Protein AF-A0A5N5HFD1-F1 (afdb_monomer_lite)

pLDDT: mean 85.22, std 12.48, range [25.91, 97.62]

InterPro domains:
  IPR002885 Pentatricopeptide repeat [PF01535] (169-185)
  IPR002885 Pentatricopeptide repeat [PF13041] (186-230)
  IPR002885 Pentatricopeptide repeat [PS51375] (184-218)
  IPR002885 Pentatricopeptide repeat [TIGR00756] (186-220)
  IPR002925 Dienelactone hydrolase [PF01738] (29-131)
  IPR011990 Tetratricopeptide-like helical domain superfamily [G3DSA:1.25.40.10] (144-244)
  IPR029058 Alpha/Beta hydrolase fold [G3DSA:3.40.50.1820] (26-143)
  IPR029058 Alpha/Beta hydrolase fold [SSF53474] (37-133)

Foldseek 3Di:
DPDQVLLVDDADFAQPAADFHWDQALNFTKTKDADLLQLEAEEEEEDLQADSRNVNRVVQNVVRVVRHTYIYTGLVRPPGDDCPPPVQHLLNSCVVSDLVSLLVSVVRNVVRSVVSNHNYYHYDYDQVSLSNVVSNCVVVVVLLDPVNLLSQLLNLLRHPSPPPDPVVSLVSSVVSLVPRPDDAQSSLLSNLQSCVVVVVLVVSVVSVVVCVVSVHQHDLSSLLSNLQSDLVVDDPVVLVVSVVSCVVSVNCPPPSNVVSSVVSVVSD

Organism: NCBI:txid2448454

Secondary structure (DSSP, 8-state):
----HHHHS-----TT-SSSEEEEETTEEEEEES-TT-SEEEEEEP-TT-TT-HHHHHHHHHHHHTT-EEEEE-TTTT----TT-TTS-HHHHHHHS-HHHHHHHHHHHHHHHHHTT-SEEEEEE-THHHHHHHHHHHHTT-TT-HHHHHHHHHHHHH---STT-HHHHHHHHHHHHHT-SS--HHHHHHHHHHHHHTT-HHHHHHHHHHHHHTTPPP-HHHHHHHHHHHHHH--HHHHHHHHHHHHHTT-TT-HHHHHHHHHHHHT-

Sequence (268 aa):
MASSECCSNPPTLNPSSGTGHVESLGGLDSYVTGSPDSNFAVLLISDVYGFEAPNLRKLADKVAAAGFFVVVPDFLNKDPYAPEDANRPVSVWIKDHGPDKGFEDAKPVLEALKSKGVSAIGAAGFCWGGQQIHCLVLKAGLDSNNFIRNSLINTHAKCGFIADAELLRLESARQVFEKMPKKGCVSYTTMIMGLAQDERWTEAVEVFRDMRSAGVIPNEVTMATVISTYSHLGGVWNCRMLHTLVIRLQLEGFVLVSTNLLHIYWGC

Radius of gyration: 21.07 Å; chains: 1; bounding box: 48×38×56 Å

Structure (mmCIF, N/CA/C/O backbone):
data_AF-A0A5N5HFD1-F1
#
_entry.id   AF-A0A5N5HFD1-F1
#
loop_
_atom_site.group_PDB
_atom_site.id
_atom_site.type_symbol
_atom_site.label_atom_id
_atom_site.label_alt_id
_atom_site.label_comp_id
_atom_site.label_asym_id
_atom_site.label_entity_id
_atom_site.label_seq_id
_atom_site.pdbx_PDB_ins_code
_atom_site.Cartn_x
_atom_site.Cartn_y
_atom_site.Cartn_z
_atom_site.occupancy
_atom_site.B_iso_or_equiv
_atom_site.auth_seq_id
_atom_site.auth_comp_id
_atom_site.auth_asym_id
_atom_site.auth_atom_id
_atom_site.pdbx_PDB_model_num
ATOM 1 N N . MET A 1 1 ? 22.122 6.766 -0.527 1.00 25.91 1 MET A N 1
ATOM 2 C CA . MET A 1 1 ? 21.568 7.157 0.785 1.00 25.91 1 MET A CA 1
ATOM 3 C C . MET A 1 1 ? 20.085 7.408 0.588 1.00 25.91 1 MET A C 1
ATOM 5 O O . MET A 1 1 ? 19.663 8.555 0.517 1.00 25.91 1 MET A O 1
ATOM 9 N N . ALA A 1 2 ? 19.307 6.343 0.416 1.00 28.61 2 ALA A N 1
ATOM 10 C CA . ALA A 1 2 ? 17.859 6.442 0.431 1.00 28.61 2 ALA A CA 1
ATOM 11 C C . ALA A 1 2 ? 17.443 6.309 1.899 1.00 28.61 2 ALA A C 1
ATOM 13 O O . ALA A 1 2 ? 17.016 5.254 2.364 1.00 28.61 2 ALA A O 1
ATOM 14 N N . SER A 1 3 ? 17.616 7.396 2.661 1.00 41.16 3 SER A N 1
ATOM 15 C CA . SER A 1 3 ? 16.940 7.536 3.952 1.00 41.16 3 SER A CA 1
ATOM 16 C C . SER A 1 3 ? 15.477 7.155 3.759 1.00 41.16 3 SER A C 1
ATOM 18 O O . SER A 1 3 ? 14.889 7.568 2.761 1.00 41.16 3 SER A O 1
ATOM 20 N N . SER A 1 4 ? 14.894 6.369 4.665 1.00 54.84 4 SER A N 1
ATOM 21 C CA . SER A 1 4 ? 13.473 6.026 4.607 1.00 54.84 4 SER A CA 1
ATOM 22 C C . SER A 1 4 ? 12.648 7.319 4.528 1.00 54.84 4 SER A C 1
ATOM 24 O O . SER A 1 4 ? 12.401 7.934 5.564 1.00 54.84 4 SER A O 1
ATOM 26 N N . GLU A 1 5 ? 12.250 7.749 3.322 1.00 57.44 5 GLU A N 1
ATOM 27 C CA . GLU A 1 5 ? 11.600 9.052 3.083 1.00 57.44 5 GLU A CA 1
ATOM 28 C C . GLU A 1 5 ? 10.371 9.247 3.978 1.00 57.44 5 GLU A C 1
ATOM 30 O O . GLU A 1 5 ? 10.046 10.369 4.360 1.00 57.44 5 GLU A O 1
ATOM 35 N N . CYS A 1 6 ? 9.737 8.138 4.376 1.00 62.16 6 CYS A N 1
ATOM 36 C CA . CYS A 1 6 ? 8.626 8.110 5.318 1.00 62.16 6 CYS A CA 1
ATOM 37 C C . CYS A 1 6 ? 8.945 8.781 6.675 1.00 62.16 6 CYS A C 1
ATOM 39 O O . CYS A 1 6 ? 8.051 9.376 7.260 1.00 62.16 6 CYS A O 1
ATOM 41 N N . CYS A 1 7 ? 10.192 8.725 7.172 1.00 69.00 7 CYS A N 1
ATOM 42 C CA . CYS A 1 7 ? 10.595 9.365 8.439 1.00 69.00 7 CYS A CA 1
ATOM 43 C C . CYS A 1 7 ? 11.145 10.788 8.266 1.00 69.00 7 CYS A C 1
ATOM 45 O O . CYS A 1 7 ? 11.361 11.498 9.248 1.00 69.00 7 CYS A O 1
ATOM 47 N N . SER A 1 8 ? 11.452 11.190 7.032 1.00 69.88 8 SER A N 1
ATOM 48 C CA . SER A 1 8 ? 12.194 12.423 6.750 1.00 69.88 8 SER A CA 1
ATOM 49 C C . SER A 1 8 ? 11.312 13.672 6.766 1.00 69.88 8 SER A C 1
ATOM 51 O O . SER A 1 8 ? 11.837 14.780 6.773 1.00 69.88 8 SER A O 1
ATOM 53 N N . ASN A 1 9 ? 9.985 13.502 6.779 1.00 78.31 9 ASN A N 1
ATOM 54 C CA . ASN A 1 9 ? 9.009 14.588 6.702 1.00 78.31 9 ASN A CA 1
ATOM 55 C C . ASN A 1 9 ? 7.871 14.381 7.722 1.00 78.31 9 ASN A C 1
ATOM 57 O O . ASN A 1 9 ? 6.755 14.029 7.323 1.00 78.31 9 ASN A O 1
ATOM 61 N N . PRO A 1 10 ? 8.128 14.574 9.031 1.00 84.00 10 PRO A N 1
ATOM 62 C CA . PRO A 1 10 ? 7.097 14.417 10.049 1.00 84.00 10 PRO A CA 1
ATOM 63 C C . PRO A 1 10 ? 5.939 15.404 9.830 1.00 84.00 10 PRO A C 1
ATOM 65 O O . PRO A 1 10 ? 6.173 16.592 9.582 1.00 84.00 10 PRO A O 1
ATOM 68 N N . PRO A 1 11 ? 4.677 14.951 9.920 1.00 86.56 11 PRO A N 1
ATOM 69 C CA . PRO A 1 11 ? 3.531 15.838 9.839 1.00 86.56 11 PRO A CA 1
ATOM 70 C C . PRO A 1 11 ? 3.402 16.670 11.119 1.00 86.56 11 PRO A C 1
ATOM 72 O O . PRO A 1 11 ? 3.691 16.206 12.218 1.00 86.56 11 PRO A O 1
ATOM 75 N N . THR A 1 12 ? 2.848 17.875 11.001 1.00 89.69 12 THR A N 1
ATOM 76 C CA . THR A 1 12 ? 2.327 18.586 12.173 1.00 89.69 12 THR A CA 1
ATOM 77 C C . THR A 1 12 ? 1.049 17.891 12.640 1.00 89.69 12 THR A C 1
ATOM 79 O O . THR A 1 12 ? 0.045 17.894 11.921 1.00 89.69 12 THR A O 1
ATOM 82 N N . LEU A 1 13 ? 1.092 17.271 13.820 1.00 90.06 13 LEU A N 1
ATOM 83 C CA . LEU A 1 13 ? -0.046 16.553 14.394 1.00 90.06 13 LEU A CA 1
ATOM 84 C C . LEU A 1 13 ? -1.183 17.521 14.746 1.00 90.06 13 LEU A C 1
ATOM 86 O O . LEU A 1 13 ? -0.951 18.640 15.204 1.00 90.06 13 LEU A O 1
ATOM 90 N N . ASN A 1 14 ? -2.424 17.096 1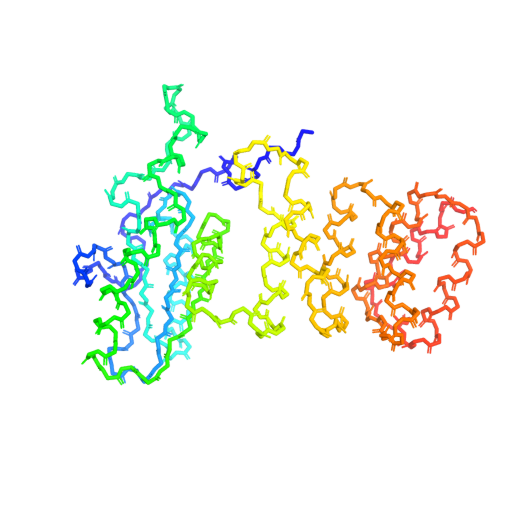4.506 1.00 90.94 14 ASN A N 1
ATOM 91 C CA . ASN A 1 14 ? -3.611 17.876 14.843 1.00 90.94 14 ASN A CA 1
ATOM 92 C C . ASN A 1 14 ? -4.748 16.945 15.303 1.00 90.94 14 ASN A C 1
ATOM 94 O O . ASN A 1 14 ? -5.493 16.427 14.460 1.00 90.94 14 ASN A O 1
ATOM 98 N N . PRO A 1 15 ? -4.936 16.783 16.625 1.00 89.81 15 PRO A N 1
ATOM 99 C CA . PRO A 1 15 ? -6.004 15.962 17.196 1.00 89.81 15 PRO A CA 1
ATOM 100 C C . PRO A 1 15 ? -7.416 16.442 16.835 1.00 89.81 15 PRO A C 1
ATOM 102 O O . PRO A 1 15 ? -8.364 15.665 16.928 1.00 89.81 15 PRO A O 1
ATOM 105 N N . SER A 1 16 ? -7.565 17.696 16.401 1.00 89.75 16 SER A N 1
ATOM 106 C CA . SER A 1 16 ? -8.837 18.295 15.978 1.00 89.75 16 SER A CA 1
ATOM 107 C C . SER A 1 16 ? -9.083 18.185 14.469 1.00 89.75 16 SER A C 1
ATOM 109 O O . SER A 1 16 ? -10.082 18.695 13.970 1.00 89.75 16 SER A O 1
ATOM 111 N N . SER A 1 17 ? -8.171 17.568 13.709 1.00 90.19 17 SER A N 1
ATOM 112 C CA . SER A 1 17 ? -8.371 17.335 12.278 1.00 90.19 17 SER A CA 1
ATOM 113 C C . SER A 1 17 ? -9.380 16.211 12.034 1.00 90.19 17 SER A C 1
ATOM 115 O O . SER A 1 17 ? -9.391 15.209 12.750 1.00 90.19 17 SER A O 1
ATOM 117 N N . GLY A 1 18 ? -10.123 16.341 10.935 1.00 91.19 18 GLY A N 1
ATOM 118 C CA . GLY A 1 18 ? -11.091 15.353 10.462 1.00 91.19 18 GLY A CA 1
ATOM 119 C C . GLY A 1 18 ? -12.524 15.644 10.908 1.00 91.19 18 GLY A C 1
ATOM 120 O O . GLY A 1 18 ? -12.766 16.567 11.682 1.00 91.19 18 GLY A O 1
ATOM 121 N N . THR A 1 19 ? -13.479 14.895 10.362 1.00 94.06 19 THR A N 1
ATOM 122 C CA . THR A 1 19 ? -14.918 15.022 10.669 1.00 94.06 19 THR A CA 1
ATOM 123 C C . THR A 1 19 ? -15.457 13.916 11.572 1.00 94.06 19 THR A C 1
ATOM 125 O O . THR A 1 19 ? -16.593 14.006 12.028 1.00 94.06 19 THR A O 1
ATOM 128 N N . GLY A 1 20 ? -14.673 12.862 11.782 1.00 93.75 20 GLY A N 1
ATOM 129 C CA . GLY A 1 20 ? -14.972 11.768 12.697 1.00 93.75 20 GLY A CA 1
ATOM 130 C C . GLY A 1 20 ? -14.625 12.097 14.147 1.00 93.75 20 GLY A C 1
ATOM 131 O O . GLY A 1 20 ? -14.367 13.245 14.513 1.00 93.75 20 GLY A O 1
ATOM 132 N N . HIS A 1 21 ? -14.583 11.065 14.980 1.00 96.06 21 HIS A N 1
ATOM 133 C CA . HIS A 1 21 ? -14.291 11.171 16.408 1.00 96.06 21 HIS A CA 1
ATOM 134 C C . HIS A 1 21 ? -13.368 10.042 16.864 1.00 96.06 21 HIS A C 1
ATOM 136 O O . HIS A 1 21 ? -13.144 9.075 16.142 1.00 96.06 21 HIS A O 1
ATOM 142 N N . VAL A 1 22 ? -12.804 10.174 18.064 1.00 96.69 22 VAL A N 1
ATOM 143 C CA . VAL A 1 22 ? -12.020 9.102 18.689 1.00 96.69 22 VAL A CA 1
ATOM 144 C C . VAL A 1 22 ? -12.930 8.316 19.626 1.00 96.69 22 VAL A C 1
ATOM 146 O O . VAL A 1 22 ? -13.588 8.904 20.483 1.00 96.69 22 VAL A O 1
ATOM 149 N N . GLU A 1 23 ? -12.970 6.997 19.466 1.00 95.31 23 GLU A N 1
ATOM 150 C CA . GLU A 1 23 ? -13.652 6.069 20.371 1.00 95.31 23 GLU A CA 1
ATOM 151 C C . GLU A 1 23 ? -12.751 4.879 20.707 1.00 95.31 23 GLU A C 1
ATOM 153 O O . GLU A 1 23 ? -11.819 4.561 19.970 1.00 95.31 23 GLU A O 1
ATOM 158 N N . SER A 1 24 ? -13.030 4.209 21.826 1.00 95.38 24 SER A N 1
ATOM 159 C CA . SER A 1 24 ? -12.340 2.965 22.162 1.00 95.38 24 SER A CA 1
ATOM 160 C C . SER A 1 24 ? -13.005 1.800 21.431 1.00 95.38 24 SER A C 1
ATOM 162 O O . SER A 1 24 ? -14.189 1.521 21.638 1.00 95.38 24 SER A O 1
ATOM 164 N N . LEU A 1 25 ? -12.245 1.110 20.582 1.00 93.50 25 LEU A N 1
ATOM 165 C CA . LEU A 1 25 ? -12.700 -0.053 19.828 1.00 93.50 25 LEU A CA 1
ATOM 166 C C . LEU A 1 25 ? -11.689 -1.189 19.986 1.00 93.50 25 LEU A C 1
ATOM 168 O O . LEU A 1 25 ? -10.502 -1.016 19.735 1.00 93.50 25 LEU A O 1
ATOM 172 N N . GLY A 1 26 ? -12.150 -2.357 20.440 1.00 91.38 26 GLY A N 1
ATOM 173 C CA . GLY A 1 26 ? -11.249 -3.482 20.718 1.00 91.38 26 GLY A CA 1
ATOM 174 C C . GLY A 1 26 ? -10.217 -3.191 21.818 1.00 91.38 26 GLY A C 1
ATOM 175 O O . GLY A 1 26 ? -9.159 -3.806 21.831 1.00 91.38 26 GLY A O 1
ATOM 176 N N . GLY A 1 27 ? -10.503 -2.240 22.716 1.00 91.88 27 GLY A N 1
ATOM 177 C CA . GLY A 1 27 ? -9.580 -1.808 23.771 1.00 91.88 27 GLY A CA 1
ATOM 178 C C . GLY A 1 27 ? -8.530 -0.785 23.328 1.00 91.88 27 GLY A C 1
ATOM 179 O O . GLY A 1 27 ? -7.729 -0.365 24.158 1.00 91.88 27 GLY A O 1
ATOM 180 N N . LEU A 1 28 ? -8.554 -0.352 22.064 1.00 94.06 28 LEU A N 1
ATOM 181 C CA . LEU A 1 28 ? -7.636 0.646 21.519 1.00 94.06 28 LEU A CA 1
ATOM 182 C C . LEU A 1 28 ? -8.369 1.943 21.204 1.00 94.06 28 LEU A C 1
ATOM 184 O O . LEU A 1 28 ? -9.477 1.927 20.661 1.00 94.06 28 LEU A O 1
ATOM 188 N N . ASP A 1 29 ? -7.720 3.069 21.489 1.00 96.19 29 ASP A N 1
ATOM 189 C CA . ASP A 1 29 ? -8.179 4.357 20.982 1.00 96.19 29 ASP A CA 1
ATOM 190 C C . ASP A 1 29 ? -8.129 4.312 19.452 1.00 96.19 29 ASP A C 1
ATOM 192 O O . ASP A 1 29 ? -7.141 3.897 18.849 1.00 96.19 29 ASP A O 1
ATOM 196 N N . SER A 1 30 ? -9.235 4.666 18.812 1.00 96.62 30 SER A N 1
ATOM 197 C CA . SER A 1 30 ? -9.387 4.570 17.367 1.00 96.62 30 SER A CA 1
ATOM 198 C C . SER A 1 30 ? -10.080 5.814 16.846 1.00 96.62 30 SER A C 1
ATOM 200 O O . SER A 1 30 ? -11.131 6.201 17.355 1.00 96.62 30 SER A O 1
ATOM 202 N N . TYR A 1 31 ? -9.529 6.431 15.802 1.00 97.38 31 TYR A N 1
ATOM 203 C CA . TYR A 1 31 ? -10.275 7.431 15.046 1.00 97.38 31 TYR A CA 1
ATOM 204 C C . TYR A 1 31 ? -11.276 6.723 14.134 1.00 97.38 31 TYR A C 1
ATOM 206 O O . TYR A 1 31 ? -10.902 5.866 13.332 1.00 97.38 31 TYR A O 1
ATOM 214 N N . VAL A 1 32 ? -12.548 7.078 14.260 1.00 97.06 32 VAL A N 1
ATOM 215 C CA . VAL A 1 32 ? -13.668 6.436 13.578 1.00 97.06 32 VAL A CA 1
ATOM 216 C C . VAL A 1 32 ? -14.465 7.477 12.803 1.00 97.06 32 VAL A C 1
ATOM 218 O O . VAL A 1 32 ? -14.706 8.587 13.276 1.00 97.06 32 VAL A O 1
ATOM 221 N N . THR A 1 33 ? -14.860 7.126 11.583 1.00 97.38 33 THR A N 1
ATOM 222 C CA . THR A 1 33 ? -15.622 8.002 10.686 1.00 97.38 33 THR A CA 1
ATOM 223 C C . THR A 1 33 ? -16.485 7.173 9.730 1.00 97.38 33 THR A C 1
ATOM 225 O O . THR A 1 33 ? -16.189 6.010 9.451 1.00 97.38 33 THR A O 1
ATOM 228 N N . GLY A 1 34 ? -17.574 7.758 9.230 1.00 95.31 34 GLY A N 1
ATOM 229 C CA . GLY A 1 34 ? -18.574 7.061 8.412 1.00 95.31 34 GLY A CA 1
ATOM 230 C C . GLY A 1 34 ? -19.744 6.481 9.210 1.00 95.31 34 GLY A C 1
ATOM 231 O O . GLY A 1 34 ? -19.816 6.601 10.431 1.00 95.31 34 GLY A O 1
ATOM 232 N N . SER A 1 35 ? -20.706 5.891 8.498 1.00 92.50 35 SER A N 1
ATOM 233 C CA . SER A 1 35 ? -21.929 5.363 9.115 1.00 92.50 35 SER A CA 1
ATOM 234 C C . 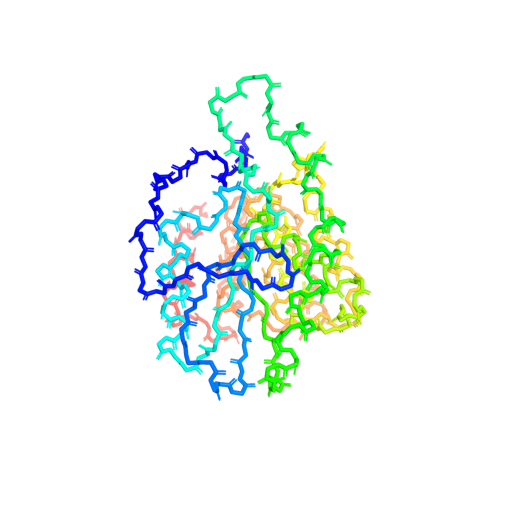SER A 1 35 ? -21.648 4.055 9.870 1.00 92.50 35 SER A C 1
ATOM 236 O O . SER A 1 35 ? -21.090 3.135 9.266 1.00 92.50 35 SER A O 1
ATOM 238 N N . PRO A 1 36 ? -22.067 3.929 11.146 1.00 87.06 36 PRO A N 1
ATOM 239 C CA . PRO A 1 36 ? -21.921 2.693 11.916 1.00 87.06 36 PRO A CA 1
ATOM 240 C C . PRO A 1 36 ? -22.790 1.545 11.381 1.00 87.06 36 PRO A C 1
ATOM 242 O O . PRO A 1 36 ? -22.501 0.391 11.680 1.00 87.06 36 PRO A O 1
ATOM 245 N N . ASP A 1 37 ? -23.807 1.851 10.571 1.00 89.06 37 ASP A N 1
ATOM 246 C CA . ASP A 1 37 ? -24.709 0.871 9.956 1.00 89.06 37 ASP A CA 1
ATOM 247 C C . ASP A 1 37 ? -24.175 0.337 8.613 1.00 89.06 37 ASP A C 1
ATOM 249 O O . ASP A 1 37 ? -24.860 -0.412 7.913 1.00 89.06 37 ASP A O 1
ATOM 253 N N . SER A 1 38 ? -22.969 0.743 8.198 1.00 91.31 38 SER A N 1
ATOM 254 C CA . SER A 1 38 ? -22.388 0.256 6.949 1.00 91.31 38 SER A CA 1
ATOM 255 C C . SER A 1 38 ? -22.023 -1.225 7.045 1.00 91.31 38 SER A C 1
ATOM 257 O O . SER A 1 38 ? -21.313 -1.666 7.947 1.00 91.31 38 SER A O 1
ATOM 259 N N . ASN A 1 39 ? -22.428 -1.990 6.031 1.00 92.81 39 ASN A N 1
ATOM 260 C CA . ASN A 1 39 ? -22.078 -3.406 5.898 1.00 92.81 39 ASN A CA 1
ATOM 261 C C . ASN A 1 39 ? -20.586 -3.643 5.611 1.00 92.81 39 ASN A C 1
ATOM 263 O O . ASN A 1 39 ? -20.130 -4.790 5.686 1.00 92.81 39 ASN A O 1
ATOM 267 N N . PHE A 1 40 ? -19.844 -2.597 5.238 1.00 95.06 40 PHE A N 1
ATOM 268 C CA . PHE A 1 40 ? -18.448 -2.674 4.824 1.00 95.06 40 PHE A CA 1
ATOM 269 C C . PHE A 1 40 ? -17.589 -1.756 5.683 1.00 95.06 40 PHE A C 1
ATOM 271 O O . PHE A 1 40 ? -17.862 -0.558 5.779 1.00 95.06 40 PHE A O 1
ATOM 278 N N . ALA A 1 41 ? -16.511 -2.303 6.243 1.00 96.69 41 ALA A N 1
ATOM 279 C CA . ALA A 1 41 ? -15.543 -1.515 6.991 1.00 96.69 41 ALA A CA 1
ATOM 280 C C . ALA A 1 41 ? -14.175 -1.467 6.311 1.00 96.69 41 ALA A C 1
ATOM 282 O O . ALA A 1 41 ? -13.777 -2.395 5.604 1.00 96.69 41 ALA A O 1
ATOM 283 N N . VAL A 1 42 ? -13.434 -0.392 6.564 1.00 95.94 42 VAL A N 1
ATOM 284 C CA . VAL A 1 42 ? -12.028 -0.259 6.184 1.00 95.94 42 VAL A CA 1
ATOM 285 C C . VAL A 1 42 ? -11.200 0.000 7.435 1.00 95.94 42 VAL A C 1
ATOM 287 O O . VAL A 1 42 ? -11.388 1.003 8.120 1.00 95.94 42 VAL A O 1
ATOM 290 N N . LEU A 1 43 ? -10.262 -0.901 7.706 1.00 94.94 43 LEU A N 1
ATOM 291 C CA . LEU A 1 43 ? -9.219 -0.730 8.705 1.00 94.94 43 LEU A CA 1
ATOM 292 C C . LEU A 1 43 ? -8.046 0.022 8.066 1.00 94.94 43 LEU A C 1
ATOM 294 O O . LEU A 1 43 ? -7.334 -0.523 7.219 1.00 94.94 43 LEU A O 1
ATOM 298 N N . LEU A 1 44 ? -7.858 1.281 8.443 1.00 94.50 44 LEU A N 1
ATOM 299 C CA . LEU A 1 44 ? -6.739 2.098 7.989 1.00 94.50 44 LEU A CA 1
ATOM 300 C C . LEU A 1 44 ? -5.642 2.104 9.049 1.00 94.50 44 LEU A C 1
ATOM 302 O O . LEU A 1 44 ? -5.855 2.590 10.150 1.00 94.50 44 LEU A O 1
ATOM 306 N N . ILE A 1 45 ? -4.457 1.596 8.725 1.00 91.75 45 ILE A N 1
ATOM 307 C CA . ILE A 1 45 ? -3.326 1.585 9.659 1.00 91.75 45 ILE A CA 1
ATOM 308 C C . ILE A 1 45 ? -2.438 2.796 9.385 1.00 91.75 45 ILE A C 1
ATOM 310 O O . ILE A 1 45 ? -2.002 3.017 8.249 1.00 91.75 45 ILE A O 1
ATOM 314 N N . SER A 1 46 ? -2.183 3.582 10.432 1.00 91.00 46 SER A N 1
ATOM 315 C CA . SER A 1 46 ? -1.312 4.752 10.369 1.00 91.00 46 SER A CA 1
ATOM 316 C C . SER A 1 46 ? 0.137 4.388 10.061 1.00 91.00 46 SER A C 1
ATOM 318 O O . SER A 1 46 ? 0.571 3.254 10.247 1.00 91.00 46 SER A O 1
ATOM 320 N N . ASP A 1 47 ? 0.902 5.380 9.616 1.00 87.62 47 ASP A N 1
ATOM 321 C CA . ASP A 1 47 ? 2.361 5.295 9.647 1.00 87.62 47 ASP A CA 1
ATOM 322 C C . ASP A 1 47 ? 2.887 5.517 11.084 1.00 87.62 47 ASP A C 1
ATOM 324 O O . ASP A 1 47 ? 2.100 5.653 12.027 1.00 87.62 47 ASP A O 1
ATOM 328 N N . VAL A 1 48 ? 4.208 5.598 11.253 1.00 87.62 48 VAL A N 1
ATOM 329 C CA . VAL A 1 48 ? 4.901 5.745 12.549 1.00 87.62 48 VAL A CA 1
ATOM 330 C C . VAL A 1 48 ? 4.497 6.970 13.378 1.00 87.62 48 VAL A C 1
ATOM 332 O O . VAL A 1 48 ? 4.763 7.005 14.571 1.00 87.62 48 VAL A O 1
ATOM 335 N N . TYR A 1 49 ? 3.836 7.962 12.778 1.00 90.19 49 TYR A N 1
ATOM 336 C CA . TYR A 1 49 ? 3.374 9.178 13.464 1.00 90.19 49 TYR A CA 1
ATOM 337 C C . TYR A 1 49 ? 1.966 9.062 14.067 1.00 90.19 49 TYR A C 1
ATOM 339 O O . TYR A 1 49 ? 1.471 10.012 14.672 1.00 90.19 49 TYR A O 1
ATOM 347 N N . GLY A 1 50 ? 1.297 7.922 13.885 1.00 91.56 50 GLY A N 1
ATOM 348 C CA . GLY A 1 50 ? -0.035 7.685 14.432 1.00 91.56 50 GLY A CA 1
ATOM 349 C C . GLY A 1 50 ? -1.163 8.384 13.668 1.00 91.56 50 GLY A C 1
ATOM 350 O O . GLY A 1 50 ? -0.987 8.979 12.598 1.00 91.56 50 GLY A O 1
ATOM 351 N N . PHE A 1 51 ? -2.373 8.282 14.216 1.00 92.44 51 PHE A N 1
ATOM 352 C CA . PHE A 1 51 ? -3.598 8.731 13.549 1.00 92.44 51 PHE A CA 1
ATOM 353 C C . PHE A 1 51 ? -3.918 10.219 13.731 1.00 92.44 51 PHE A C 1
ATOM 355 O O . PHE A 1 51 ? -4.894 10.714 13.168 1.00 92.44 51 PHE A O 1
ATOM 362 N N . GLU A 1 52 ? -3.112 10.963 14.485 1.00 93.12 52 GLU A N 1
ATOM 363 C CA . GLU A 1 52 ? -3.240 12.424 14.593 1.00 93.12 52 GLU A CA 1
ATOM 364 C C . GLU A 1 52 ? -2.645 13.167 13.390 1.00 93.12 52 GLU A C 1
ATOM 366 O O . GLU A 1 52 ? -2.830 14.379 13.249 1.00 93.12 52 GLU A O 1
ATOM 371 N N . ALA A 1 53 ? -1.985 12.441 12.482 1.00 91.12 53 ALA A N 1
ATOM 372 C CA . ALA A 1 53 ? -1.554 12.960 11.196 1.00 91.12 53 ALA A CA 1
ATOM 373 C C . ALA A 1 53 ? -2.777 13.447 10.377 1.00 91.12 53 ALA A C 1
ATOM 375 O O . ALA A 1 53 ? -3.620 12.634 9.972 1.00 91.12 53 ALA A O 1
ATOM 376 N N . PRO A 1 54 ? -2.883 14.753 10.051 1.00 91.19 54 PRO A N 1
ATOM 377 C CA . PRO A 1 54 ? -4.096 15.329 9.457 1.00 91.19 54 PRO A CA 1
ATOM 378 C C . PRO A 1 54 ? -4.502 14.684 8.130 1.00 91.19 54 PRO A C 1
ATOM 380 O O . PRO A 1 54 ? -5.686 14.523 7.834 1.00 91.19 54 PRO A O 1
ATOM 383 N N . ASN A 1 55 ? -3.514 14.311 7.313 1.00 91.38 55 ASN A N 1
ATOM 384 C CA . ASN A 1 55 ? -3.750 13.705 6.005 1.00 91.38 55 ASN A CA 1
ATOM 385 C C . ASN A 1 55 ? -4.361 12.307 6.116 1.00 91.38 55 ASN A C 1
ATOM 387 O O . ASN A 1 55 ? -5.186 11.953 5.275 1.00 91.38 55 ASN A O 1
ATOM 391 N N . LEU A 1 56 ? -4.014 11.542 7.157 1.00 92.25 56 LEU A N 1
ATOM 392 C CA . LEU A 1 56 ? -4.596 10.223 7.376 1.00 92.25 56 LEU A CA 1
ATOM 393 C C . LEU A 1 56 ? -6.071 10.333 7.765 1.00 92.25 56 LEU A C 1
ATOM 395 O O . LEU A 1 56 ? -6.899 9.640 7.181 1.00 92.25 56 LEU A O 1
ATOM 399 N N . ARG A 1 57 ? -6.425 11.255 8.670 1.00 94.88 57 ARG A N 1
ATOM 400 C CA . ARG A 1 57 ? -7.834 11.490 9.034 1.00 94.88 57 ARG A CA 1
ATOM 401 C C . ARG A 1 57 ? -8.658 11.997 7.857 1.00 94.88 57 ARG A C 1
ATOM 403 O O . ARG A 1 57 ? -9.721 11.457 7.582 1.00 94.88 57 ARG A O 1
ATOM 410 N N . LYS A 1 58 ? -8.125 12.946 7.079 1.00 94.50 58 LYS A N 1
ATOM 411 C CA . LYS A 1 58 ? -8.774 13.420 5.842 1.00 94.50 58 LYS A CA 1
ATOM 412 C C . LYS A 1 58 ? -8.975 12.300 4.824 1.00 94.50 58 LYS A C 1
ATOM 414 O O . LYS A 1 58 ? -9.969 12.300 4.104 1.00 94.50 58 LYS A O 1
ATOM 419 N N . LEU A 1 59 ? -8.023 11.373 4.715 1.00 94.25 59 LEU A N 1
ATOM 420 C CA . LEU A 1 59 ? -8.178 10.199 3.866 1.00 94.25 59 LEU A CA 1
ATOM 421 C C . LEU A 1 59 ? -9.279 9.281 4.404 1.00 94.25 59 LEU A C 1
ATOM 423 O O . LEU A 1 59 ? -10.138 8.877 3.627 1.00 94.25 59 LEU A O 1
ATOM 427 N N . ALA A 1 60 ? -9.282 8.997 5.706 1.00 96.06 60 ALA A N 1
ATOM 428 C CA . ALA A 1 60 ? -10.323 8.203 6.348 1.00 96.06 60 ALA A CA 1
ATOM 429 C C . ALA A 1 60 ? -11.715 8.805 6.106 1.00 96.06 60 ALA A C 1
ATOM 431 O O . ALA A 1 60 ? -12.617 8.091 5.682 1.00 96.06 60 ALA A O 1
ATOM 432 N N . ASP A 1 61 ? -11.863 10.124 6.246 1.00 96.56 61 ASP A N 1
ATOM 433 C CA . ASP A 1 61 ? -13.124 10.826 5.991 1.00 96.56 61 ASP A CA 1
ATOM 434 C C . ASP A 1 61 ? -13.559 10.729 4.523 1.00 96.56 61 ASP A C 1
ATOM 436 O O . ASP A 1 61 ? -14.737 10.538 4.231 1.00 96.56 61 ASP A O 1
ATOM 440 N N . LYS A 1 62 ? -12.616 10.798 3.573 1.00 96.25 62 LYS A N 1
ATOM 441 C CA . LYS A 1 62 ? -12.913 10.582 2.146 1.00 96.25 62 LYS A CA 1
ATOM 442 C C . LYS A 1 62 ? -13.373 9.155 1.859 1.00 96.25 62 LYS A C 1
ATOM 444 O O . LYS A 1 62 ? -14.279 8.966 1.053 1.00 96.25 62 LYS A O 1
ATOM 449 N N . VAL A 1 63 ? -12.754 8.162 2.495 1.00 95.50 63 VAL A N 1
ATOM 450 C CA . VAL A 1 63 ? -13.163 6.755 2.369 1.00 95.50 63 VAL A CA 1
ATOM 451 C C . VAL A 1 63 ? -14.544 6.556 3.001 1.00 95.50 63 VAL A C 1
ATOM 453 O O . VAL A 1 63 ? -15.400 5.910 2.403 1.00 95.50 63 VAL A O 1
ATOM 456 N N . ALA A 1 64 ? -14.813 7.184 4.143 1.00 96.50 64 ALA A N 1
ATOM 457 C CA . ALA A 1 64 ? -16.126 7.159 4.773 1.00 96.50 64 ALA A CA 1
ATOM 458 C C . ALA A 1 64 ? -17.213 7.814 3.914 1.00 96.50 64 ALA A C 1
ATOM 460 O O . ALA A 1 64 ? -18.302 7.260 3.766 1.00 96.50 64 ALA A O 1
ATOM 461 N N . ALA A 1 65 ? -16.908 8.943 3.271 1.00 95.88 65 ALA A N 1
ATOM 462 C CA . ALA A 1 65 ? -17.810 9.599 2.325 1.00 95.88 65 ALA A CA 1
ATOM 463 C C . ALA A 1 65 ? -18.150 8.720 1.104 1.00 95.88 65 ALA A C 1
ATOM 465 O O . ALA A 1 65 ? -19.172 8.942 0.460 1.00 95.88 65 ALA A O 1
ATOM 466 N N . ALA A 1 66 ? -17.334 7.702 0.804 1.00 95.19 66 ALA A N 1
ATOM 467 C CA . ALA A 1 66 ? -17.619 6.696 -0.218 1.00 95.19 66 ALA A CA 1
ATOM 468 C C . ALA A 1 66 ? -18.515 5.537 0.277 1.00 95.19 66 ALA A C 1
ATOM 470 O O . ALA A 1 66 ? -18.763 4.601 -0.480 1.00 95.19 66 ALA A O 1
ATOM 471 N N . GLY A 1 67 ? -19.017 5.593 1.517 1.00 94.00 67 GLY A N 1
ATOM 472 C CA . GLY A 1 67 ? -20.000 4.650 2.067 1.00 94.00 67 GLY A CA 1
ATOM 473 C C . GLY A 1 67 ? -19.437 3.574 3.001 1.00 94.00 67 GLY A C 1
ATOM 474 O O . GLY A 1 67 ? -20.171 2.670 3.400 1.00 94.00 67 GLY A O 1
ATOM 475 N N . PHE A 1 68 ? -18.158 3.652 3.370 1.00 96.62 68 PHE A N 1
ATOM 476 C CA . PHE A 1 68 ? -17.519 2.687 4.269 1.00 96.62 68 PHE A CA 1
ATOM 477 C C . PHE A 1 68 ? -17.548 3.158 5.728 1.00 96.62 68 PHE A C 1
ATOM 479 O O . PHE A 1 68 ? -17.456 4.353 6.004 1.00 96.62 68 PHE A O 1
ATOM 486 N N . PHE A 1 69 ? -17.610 2.221 6.672 1.00 97.00 69 PHE A N 1
ATOM 487 C CA . PHE A 1 69 ? -17.264 2.498 8.066 1.00 97.00 69 PHE A CA 1
ATOM 488 C C . PHE A 1 69 ? -15.744 2.418 8.227 1.00 97.00 69 PHE A C 1
ATOM 490 O O . PHE A 1 69 ? -15.144 1.377 7.964 1.00 97.00 69 PHE A O 1
ATOM 497 N N . VAL A 1 70 ? -15.082 3.503 8.612 1.00 97.62 70 VAL A N 1
ATOM 498 C CA . VAL A 1 70 ? -13.616 3.559 8.623 1.00 97.62 70 VAL A CA 1
ATOM 499 C C . VAL A 1 70 ? -13.108 3.635 10.049 1.00 97.62 70 VAL A C 1
ATOM 501 O O . VAL A 1 70 ? -13.561 4.468 10.831 1.00 97.62 70 VAL A O 1
ATOM 504 N N . VAL A 1 71 ? -12.135 2.782 10.362 1.00 97.19 71 VAL A N 1
ATOM 505 C CA . VAL A 1 71 ? -11.476 2.724 11.668 1.00 97.19 71 VAL A CA 1
ATOM 506 C C . VAL A 1 71 ? -9.976 2.874 11.476 1.00 97.19 71 VAL A C 1
ATOM 508 O O . VAL A 1 71 ? -9.370 2.140 10.695 1.00 97.19 71 VAL A O 1
ATOM 511 N N . VAL A 1 72 ? -9.381 3.807 12.213 1.00 96.75 72 VAL A N 1
ATOM 512 C CA . VAL A 1 72 ? -7.938 4.032 12.295 1.00 96.75 72 VAL A CA 1
ATOM 513 C C . VAL A 1 72 ? -7.487 3.744 13.734 1.00 96.75 72 VAL A C 1
ATOM 515 O O . VAL A 1 72 ? -7.558 4.647 14.571 1.00 96.75 72 VAL A O 1
ATOM 518 N N . PRO A 1 73 ? -7.096 2.500 14.064 1.00 95.56 73 PRO A N 1
ATOM 519 C CA . PRO A 1 73 ? -6.718 2.133 15.425 1.00 95.56 73 PRO A CA 1
ATOM 520 C C . PRO A 1 73 ? -5.320 2.639 15.794 1.00 95.56 73 PRO A C 1
ATOM 522 O O . PRO A 1 73 ? -4.415 2.689 14.956 1.00 95.56 73 PRO A O 1
ATOM 525 N N . ASP A 1 74 ? -5.126 2.954 17.071 1.00 94.56 74 ASP A N 1
ATOM 526 C CA . ASP A 1 74 ? -3.830 3.319 17.635 1.00 94.56 74 ASP A CA 1
ATOM 527 C C . ASP A 1 74 ? -2.965 2.096 17.957 1.00 94.56 74 ASP A C 1
ATOM 529 O O . ASP A 1 74 ? -2.798 1.703 19.111 1.00 94.56 74 ASP A O 1
ATOM 533 N N . PHE A 1 75 ? -2.359 1.495 16.934 1.00 91.94 75 PHE A N 1
ATOM 534 C CA . PHE A 1 75 ? -1.390 0.407 17.139 1.00 91.94 75 PHE A CA 1
ATOM 535 C C . PHE A 1 75 ? -0.078 0.871 17.791 1.00 91.94 75 PHE A C 1
ATOM 537 O O . PHE A 1 75 ? 0.774 0.049 18.134 1.00 91.94 75 PHE A O 1
ATOM 544 N N . LEU A 1 76 ? 0.095 2.179 17.990 1.00 91.38 76 LEU A N 1
ATOM 545 C CA . LEU A 1 76 ? 1.264 2.757 18.646 1.00 91.38 76 LEU A CA 1
ATOM 546 C C . LEU A 1 76 ? 1.028 2.987 20.140 1.00 91.38 76 LEU A C 1
ATOM 548 O O . LEU A 1 76 ? 1.969 3.317 20.847 1.00 91.38 76 LEU A O 1
ATOM 552 N N . ASN A 1 77 ? -0.190 2.774 20.651 1.00 90.38 77 ASN A N 1
ATOM 553 C CA . ASN A 1 77 ? -0.520 2.921 22.072 1.00 90.38 77 ASN A CA 1
ATOM 554 C C . ASN A 1 77 ? -0.061 4.276 22.655 1.00 90.38 77 ASN A C 1
ATOM 556 O O . ASN A 1 77 ? 0.541 4.325 23.729 1.00 90.38 77 ASN A O 1
ATOM 560 N N . LYS A 1 78 ? -0.339 5.377 21.943 1.00 90.50 78 LYS A N 1
ATOM 561 C CA . LYS A 1 78 ? 0.078 6.752 22.282 1.00 90.50 78 LYS A CA 1
ATOM 562 C C . LYS A 1 78 ? 1.590 6.984 22.316 1.00 90.50 78 LYS A C 1
ATOM 564 O O . LYS A 1 78 ? 2.032 7.980 22.884 1.00 90.50 78 LYS A O 1
ATOM 569 N N . ASP A 1 79 ? 2.369 6.115 21.680 1.00 91.88 79 ASP A N 1
ATOM 570 C CA . ASP A 1 79 ? 3.825 6.227 21.563 1.00 91.88 79 ASP A CA 1
ATOM 571 C C . ASP A 1 79 ? 4.270 6.374 20.090 1.00 91.88 79 ASP A C 1
ATOM 573 O O . ASP A 1 79 ? 4.984 5.513 19.564 1.00 91.88 79 ASP A O 1
ATOM 577 N N . PRO A 1 80 ? 3.823 7.424 19.364 1.00 91.56 80 PRO A N 1
ATOM 578 C CA . PRO A 1 80 ? 4.264 7.662 17.994 1.00 91.56 80 PRO A CA 1
ATOM 579 C C . PRO A 1 80 ? 5.762 7.982 17.931 1.00 91.56 80 PRO A C 1
ATOM 581 O O . PRO A 1 80 ? 6.355 8.497 18.878 1.00 91.56 80 PRO A O 1
ATOM 584 N N . TYR A 1 81 ? 6.382 7.710 16.785 1.00 89.38 81 TYR A N 1
ATOM 585 C CA . TYR A 1 81 ? 7.786 8.029 16.559 1.00 89.38 81 TYR A CA 1
ATOM 586 C C . TYR A 1 81 ? 8.018 9.547 16.550 1.00 89.38 81 TYR A C 1
ATOM 588 O O . TYR A 1 81 ? 7.389 10.273 15.776 1.00 89.38 81 TYR A O 1
ATOM 596 N N . ALA A 1 82 ? 8.969 9.998 17.370 1.00 88.56 82 ALA A N 1
ATOM 597 C CA . ALA A 1 82 ? 9.416 11.384 17.475 1.00 88.56 82 ALA A CA 1
ATOM 598 C C . ALA A 1 82 ? 10.830 11.526 16.871 1.00 88.56 82 ALA A C 1
ATOM 600 O O . ALA A 1 82 ? 11.803 11.090 17.492 1.00 88.56 82 ALA A O 1
ATOM 601 N N . PRO A 1 83 ? 10.985 12.107 15.665 1.00 83.88 83 PRO A N 1
ATOM 602 C CA . PRO A 1 83 ? 12.290 12.247 15.010 1.00 83.88 83 PRO A CA 1
ATOM 603 C C . PRO A 1 83 ? 13.309 13.077 15.801 1.00 83.88 83 PRO A C 1
ATOM 605 O O . PRO A 1 83 ? 14.514 12.889 15.647 1.00 83.88 83 PRO A O 1
ATOM 608 N N . GLU A 1 84 ? 12.831 14.000 16.630 1.00 85.56 84 GLU A N 1
ATOM 609 C CA . GLU A 1 84 ? 13.628 14.861 17.500 1.00 85.56 84 GLU A CA 1
ATOM 610 C C . GLU A 1 84 ? 14.219 14.141 18.722 1.00 85.56 84 GLU A C 1
ATOM 612 O O . GLU A 1 84 ? 15.164 14.656 19.327 1.00 85.56 84 GLU A O 1
ATOM 617 N N . ASP A 1 85 ? 13.715 12.955 19.084 1.00 86.50 85 ASP A N 1
ATOM 618 C CA . ASP A 1 85 ? 14.259 12.176 20.197 1.00 86.50 85 ASP A CA 1
ATOM 619 C C . ASP A 1 85 ? 15.533 11.430 19.776 1.00 86.50 85 ASP A C 1
ATOM 621 O O . ASP A 1 85 ? 15.521 10.279 19.330 1.00 86.50 85 ASP A O 1
ATOM 625 N N . ALA A 1 86 ? 16.673 12.094 19.969 1.00 84.00 86 ALA A N 1
ATOM 626 C CA . ALA A 1 86 ? 17.988 11.532 19.677 1.00 84.00 86 ALA A CA 1
ATOM 627 C C . ALA A 1 86 ? 18.320 10.263 20.492 1.00 84.00 86 ALA A C 1
ATOM 629 O O . ALA A 1 86 ? 19.188 9.493 20.078 1.00 84.00 86 ALA A O 1
ATOM 630 N N . ASN A 1 87 ? 17.652 10.021 21.628 1.00 89.88 87 ASN A N 1
ATOM 631 C CA . ASN A 1 87 ? 17.894 8.837 22.460 1.00 89.88 87 ASN A CA 1
ATOM 632 C C . ASN A 1 87 ? 17.144 7.604 21.951 1.00 89.88 87 ASN A C 1
ATOM 634 O O . ASN A 1 87 ? 17.517 6.476 22.285 1.00 89.88 87 ASN A O 1
ATOM 638 N N . ARG A 1 88 ? 16.101 7.804 21.139 1.00 86.94 88 ARG A N 1
ATOM 639 C CA . ARG A 1 88 ? 15.259 6.734 20.610 1.00 86.94 88 ARG A CA 1
ATOM 640 C C . ARG A 1 88 ? 15.121 6.857 19.091 1.00 86.94 88 ARG A C 1
ATOM 642 O O . ARG A 1 88 ? 14.045 7.162 18.578 1.00 86.94 88 ARG A O 1
ATOM 649 N N . PRO A 1 89 ? 16.201 6.573 18.337 1.00 84.88 89 PRO A N 1
ATOM 650 C CA . PRO A 1 89 ? 16.127 6.547 16.883 1.00 84.88 89 PRO A CA 1
ATOM 651 C C . PRO A 1 89 ? 15.124 5.488 16.407 1.00 84.88 89 PRO A C 1
ATOM 653 O O . PRO A 1 89 ? 14.802 4.538 17.128 1.00 84.88 89 PRO A O 1
ATOM 656 N N . VAL A 1 90 ? 14.674 5.608 15.155 1.00 80.31 90 VAL A N 1
ATOM 657 C CA . VAL A 1 90 ? 13.660 4.714 14.564 1.00 80.31 90 VAL A CA 1
ATOM 658 C C . VAL A 1 90 ? 14.004 3.224 14.709 1.00 80.31 90 VAL A C 1
ATOM 660 O O . VAL A 1 90 ? 13.123 2.406 14.954 1.00 80.31 90 VAL A O 1
ATOM 663 N N . SER A 1 91 ? 15.291 2.867 14.640 1.00 78.31 91 SER A N 1
ATOM 664 C CA . SER A 1 91 ? 15.790 1.492 14.794 1.00 78.31 91 SER A CA 1
ATOM 665 C C . SER A 1 91 ? 15.609 0.913 16.202 1.00 78.31 91 SER A C 1
ATOM 667 O O . SER A 1 91 ? 15.588 -0.307 16.370 1.00 78.31 91 SER A O 1
ATOM 669 N N . VAL A 1 92 ? 15.479 1.769 17.216 1.00 85.81 92 VAL A N 1
ATOM 670 C CA . VAL A 1 92 ? 15.148 1.384 18.593 1.00 85.81 92 VAL A CA 1
ATOM 671 C C . VAL A 1 92 ? 13.635 1.381 18.769 1.00 85.81 92 VAL A C 1
ATOM 673 O O . VAL A 1 92 ? 13.090 0.369 19.198 1.00 85.81 92 VAL A O 1
ATOM 676 N N . TRP A 1 93 ? 12.953 2.458 18.362 1.00 86.81 93 TRP A N 1
ATOM 677 C CA . TRP A 1 93 ? 11.495 2.596 18.482 1.00 86.81 93 TRP A CA 1
ATOM 678 C C . TRP A 1 93 ? 10.726 1.441 17.820 1.00 86.81 93 TRP A C 1
ATOM 680 O O . TRP A 1 93 ? 9.756 0.928 18.379 1.00 86.81 93 TRP A O 1
ATOM 690 N N . ILE A 1 94 ? 11.189 0.974 16.656 1.00 80.94 94 ILE A N 1
ATOM 691 C CA . ILE A 1 94 ? 10.514 -0.088 15.901 1.00 80.94 94 ILE A CA 1
ATOM 692 C C . ILE A 1 94 ? 10.530 -1.446 16.612 1.00 80.94 94 ILE A C 1
ATOM 694 O O . ILE A 1 94 ? 9.668 -2.279 16.343 1.00 80.94 94 ILE A O 1
ATOM 698 N N . LYS A 1 95 ? 11.471 -1.681 17.538 1.00 83.19 95 LYS A N 1
ATOM 699 C CA . LYS A 1 95 ? 11.523 -2.926 18.323 1.00 83.19 95 LYS A CA 1
ATOM 700 C C . LYS A 1 95 ? 10.333 -3.039 19.277 1.00 83.19 95 LYS A C 1
ATOM 702 O O . LYS A 1 95 ? 9.856 -4.145 19.511 1.00 83.19 95 LYS A O 1
ATOM 707 N N . ASP A 1 96 ? 9.820 -1.904 19.748 1.00 86.25 96 ASP A N 1
ATOM 708 C CA . ASP A 1 96 ? 8.650 -1.831 20.630 1.00 86.25 96 ASP A CA 1
ATOM 709 C C . ASP A 1 96 ? 7.320 -1.843 19.845 1.00 86.25 96 ASP A C 1
ATOM 711 O O . ASP A 1 96 ? 6.262 -2.173 20.391 1.00 86.25 96 ASP A O 1
ATOM 715 N N . HIS A 1 97 ? 7.383 -1.518 18.547 1.00 84.94 97 HIS A N 1
ATOM 716 C CA . HIS A 1 97 ? 6.253 -1.399 17.614 1.00 84.94 97 HIS A CA 1
ATOM 717 C C . HIS A 1 97 ? 6.411 -2.329 16.405 1.00 84.94 97 HIS A C 1
ATOM 719 O O . HIS A 1 97 ? 6.139 -1.970 15.255 1.00 84.94 97 HIS A O 1
ATOM 725 N N . GLY A 1 98 ? 6.889 -3.545 16.663 1.00 76.31 98 GLY A N 1
ATOM 726 C CA . GLY A 1 98 ? 7.090 -4.550 15.629 1.00 76.31 98 GLY A CA 1
ATOM 727 C C . GLY A 1 98 ? 5.774 -5.042 15.002 1.00 76.31 98 GLY A C 1
ATOM 728 O O . GLY A 1 98 ? 4.708 -4.946 15.615 1.00 76.31 98 GLY A O 1
ATOM 729 N N . PRO A 1 99 ? 5.837 -5.633 13.794 1.00 71.75 99 PRO A N 1
ATOM 730 C CA . PRO A 1 99 ? 4.674 -6.165 13.077 1.00 71.75 99 PRO A CA 1
ATOM 731 C C . PRO A 1 99 ? 3.886 -7.238 13.836 1.00 71.75 99 PRO A C 1
ATOM 733 O O . PRO A 1 99 ? 2.697 -7.442 13.587 1.00 71.75 99 PRO A O 1
ATOM 736 N N . ASP A 1 100 ? 4.530 -7.949 14.761 1.00 78.25 100 ASP A N 1
ATOM 737 C CA . ASP A 1 100 ? 3.864 -8.959 15.579 1.00 78.25 100 ASP A CA 1
ATOM 738 C C . ASP A 1 100 ? 2.869 -8.352 16.567 1.00 78.25 100 ASP A C 1
ATOM 740 O O . ASP A 1 100 ? 1.796 -8.919 16.760 1.00 78.25 100 ASP A O 1
ATOM 744 N N . LYS A 1 101 ? 3.202 -7.192 17.141 1.00 83.50 101 LYS A N 1
ATOM 745 C CA . LYS A 1 101 ? 2.345 -6.479 18.090 1.00 83.50 101 LYS A CA 1
ATOM 746 C C . LYS A 1 101 ? 1.095 -5.951 17.394 1.00 83.50 101 LYS A C 1
ATOM 748 O O . LYS A 1 101 ? -0.007 -6.275 17.818 1.00 83.50 101 LYS A O 1
ATOM 753 N N . GLY A 1 102 ? 1.255 -5.264 16.259 1.00 82.56 102 GLY A N 1
ATOM 754 C CA . GLY A 1 102 ? 0.113 -4.769 15.486 1.00 82.56 102 GLY A CA 1
ATOM 755 C C . GLY A 1 102 ? -0.810 -5.885 14.980 1.00 82.56 102 GLY A C 1
ATOM 756 O O . GLY A 1 102 ? -2.013 -5.674 14.854 1.00 82.56 102 GLY A O 1
ATOM 757 N N . PHE A 1 103 ? -0.289 -7.098 14.744 1.00 82.62 103 PHE A N 1
ATOM 758 C CA . PHE A 1 103 ? -1.135 -8.259 14.451 1.00 82.62 103 PHE A CA 1
ATOM 759 C C . PHE A 1 103 ? -2.047 -8.643 15.621 1.00 82.62 103 PHE A C 1
ATOM 761 O O . PHE A 1 103 ? -3.234 -8.892 15.413 1.00 82.62 103 PHE A O 1
ATOM 768 N N . GLU A 1 104 ? -1.493 -8.726 16.830 1.00 87.81 104 GLU A N 1
ATOM 769 C CA . GLU A 1 104 ? -2.262 -9.058 18.032 1.00 87.81 104 GLU A CA 1
ATOM 770 C C . GLU A 1 104 ? -3.268 -7.949 18.363 1.00 87.81 104 GLU A C 1
ATOM 772 O O . GLU A 1 104 ? -4.442 -8.246 18.580 1.00 87.81 104 GLU A O 1
ATOM 777 N N . ASP A 1 105 ? -2.846 -6.687 18.266 1.00 90.25 105 ASP A N 1
ATOM 778 C CA . ASP A 1 105 ? -3.669 -5.493 18.492 1.00 90.25 105 ASP A CA 1
ATOM 779 C C . ASP A 1 105 ? -4.840 -5.387 17.494 1.00 90.25 105 ASP A C 1
ATOM 781 O O . ASP A 1 105 ? -5.926 -4.911 17.831 1.00 90.25 105 ASP A O 1
ATOM 785 N N . ALA A 1 106 ? -4.678 -5.890 16.267 1.00 90.38 106 ALA A N 1
ATOM 786 C CA . ALA A 1 106 ? -5.747 -5.890 15.272 1.00 90.38 106 ALA A CA 1
ATOM 787 C C . ALA A 1 106 ? -6.869 -6.897 15.572 1.00 90.38 106 ALA A C 1
ATOM 789 O O . ALA A 1 106 ? -8.010 -6.660 15.172 1.00 90.38 106 ALA A O 1
ATOM 790 N N . LYS A 1 107 ? -6.587 -8.023 16.243 1.00 90.88 107 LYS A N 1
ATOM 791 C CA . LYS A 1 107 ? -7.587 -9.077 16.506 1.00 90.88 107 LYS A CA 1
ATOM 792 C C . LYS A 1 107 ? -8.839 -8.552 17.221 1.00 90.88 107 LYS A C 1
ATOM 794 O O . LYS A 1 107 ? -9.922 -8.726 16.656 1.00 90.88 107 LYS A O 1
ATOM 799 N N . PRO A 1 108 ? -8.742 -7.877 18.384 1.00 94.38 108 PRO A N 1
ATOM 800 C CA . PRO A 1 108 ? -9.926 -7.387 19.086 1.00 94.38 108 PRO A CA 1
ATOM 801 C C . PRO A 1 108 ? -10.660 -6.290 18.301 1.00 94.38 108 PRO A C 1
ATOM 803 O O . PRO A 1 108 ? -11.886 -6.203 18.367 1.00 94.38 108 PRO A O 1
ATOM 806 N N . VAL A 1 109 ? -9.952 -5.485 17.498 1.00 94.12 109 VAL A N 1
ATOM 807 C CA . VAL A 1 109 ? -10.574 -4.483 16.613 1.00 94.12 109 VAL A CA 1
ATOM 808 C C . VAL A 1 109 ? -11.407 -5.166 15.525 1.00 94.12 109 VAL A C 1
ATOM 810 O O . VAL A 1 109 ? -12.557 -4.795 15.288 1.00 94.12 109 VAL A O 1
ATOM 813 N N . LEU A 1 110 ? -10.861 -6.205 14.887 1.00 92.44 110 LEU A N 1
ATOM 814 C CA . LEU A 1 110 ? -11.566 -6.993 13.874 1.00 92.44 110 LEU A CA 1
ATOM 815 C C . LEU A 1 110 ? -12.774 -7.735 14.464 1.00 92.44 110 LEU A C 1
ATOM 817 O O . LEU A 1 110 ? -13.813 -7.829 13.810 1.00 92.44 110 LEU A O 1
ATOM 821 N N . GLU A 1 111 ? -12.670 -8.252 15.688 1.00 93.19 111 GLU A N 1
ATOM 822 C CA . GLU A 1 111 ? -13.789 -8.877 16.405 1.00 93.19 111 GLU A CA 1
ATOM 823 C C . GLU A 1 111 ? -14.891 -7.871 16.752 1.00 93.19 111 GLU A C 1
ATOM 825 O O . GLU A 1 111 ? -16.076 -8.168 16.568 1.00 93.19 111 GLU A O 1
ATOM 830 N N . ALA A 1 112 ? -14.521 -6.661 17.177 1.00 94.00 112 ALA A N 1
ATOM 831 C CA . ALA A 1 112 ? -15.472 -5.589 17.445 1.00 94.00 112 ALA A CA 1
ATOM 832 C C . ALA A 1 112 ? -16.215 -5.161 16.169 1.00 94.00 112 ALA A C 1
ATOM 834 O O . ALA A 1 112 ? -17.434 -4.996 16.192 1.00 94.00 112 ALA A O 1
ATOM 835 N N . LEU A 1 113 ? -15.511 -5.058 15.036 1.00 93.38 113 LEU A N 1
ATOM 836 C CA . LEU A 1 113 ? -16.117 -4.779 13.730 1.00 93.38 113 LEU A CA 1
ATOM 837 C C . LEU A 1 113 ? -17.106 -5.871 13.306 1.00 93.38 113 LEU A C 1
ATOM 839 O O . LEU A 1 113 ? -18.228 -5.565 12.904 1.00 93.38 113 LEU A O 1
ATOM 843 N N . LYS A 1 114 ? -16.732 -7.148 13.448 1.00 92.25 114 LYS A N 1
ATOM 844 C CA . LYS A 1 114 ? -17.634 -8.276 13.158 1.00 92.25 114 LYS A CA 1
ATOM 845 C C . LYS A 1 114 ? -18.872 -8.260 14.054 1.00 92.25 114 LYS A C 1
ATOM 847 O O . LYS A 1 114 ? -19.978 -8.473 13.569 1.00 92.25 114 LYS A O 1
ATOM 852 N N . SER A 1 115 ? -18.699 -7.962 15.341 1.00 92.56 115 SER A N 1
ATOM 853 C CA . SER A 1 115 ? -19.799 -7.894 16.314 1.00 92.56 115 SER A CA 1
ATOM 854 C C . SER A 1 115 ? -20.786 -6.759 16.020 1.00 92.56 115 SER A C 1
ATOM 856 O O . SER A 1 115 ? -21.961 -6.876 16.353 1.00 92.56 115 SER A O 1
ATOM 858 N N . LYS A 1 116 ? -20.340 -5.690 15.345 1.00 89.75 116 LYS A N 1
ATOM 859 C CA . LYS A 1 116 ? -21.200 -4.606 14.840 1.00 89.75 116 LYS A CA 1
ATOM 860 C C . LYS A 1 116 ? -22.009 -4.987 13.588 1.00 89.75 116 LYS A C 1
ATOM 862 O O . LYS A 1 116 ? -22.812 -4.185 13.132 1.00 89.75 116 LYS A O 1
ATOM 867 N N . GLY A 1 117 ? -21.828 -6.189 13.036 1.00 91.25 117 GLY A N 1
ATOM 868 C CA . GLY A 1 117 ? -22.561 -6.657 11.854 1.00 91.25 117 GLY A CA 1
ATOM 869 C C . GLY A 1 117 ? -21.872 -6.363 10.520 1.00 91.25 117 GLY A C 1
ATOM 870 O O . GLY A 1 117 ? -22.476 -6.561 9.467 1.00 91.25 117 GLY A O 1
ATOM 871 N N . VAL A 1 118 ? -20.605 -5.935 10.535 1.00 93.56 118 VAL A N 1
ATOM 872 C CA . VAL A 1 118 ? -19.826 -5.732 9.307 1.00 93.56 118 VAL A CA 1
ATOM 873 C C . VAL A 1 118 ? -19.616 -7.070 8.593 1.00 93.56 118 VAL A C 1
ATOM 875 O O . VAL A 1 118 ? -19.075 -8.021 9.157 1.00 93.56 118 VAL A O 1
ATOM 878 N N . SER A 1 119 ? -20.002 -7.121 7.319 1.00 90.75 119 SER A N 1
ATOM 879 C CA . SER A 1 119 ? -19.938 -8.325 6.481 1.00 90.75 119 SER A CA 1
ATOM 880 C C . SER A 1 119 ? -18.575 -8.542 5.819 1.00 90.75 119 SER A C 1
ATOM 882 O O . SER A 1 119 ? -18.166 -9.683 5.603 1.00 90.75 119 SER A O 1
ATOM 884 N N . ALA A 1 120 ? -17.850 -7.462 5.512 1.00 91.81 120 ALA A N 1
ATOM 885 C CA . ALA A 1 120 ? -16.503 -7.525 4.956 1.00 91.81 120 ALA A CA 1
ATOM 886 C C . ALA A 1 120 ? -15.642 -6.352 5.435 1.00 91.81 120 ALA A C 1
ATOM 888 O O . ALA A 1 120 ? -16.116 -5.223 5.572 1.00 91.81 120 ALA A O 1
ATOM 889 N N . ILE A 1 121 ? -14.360 -6.641 5.664 1.00 92.19 121 ILE A N 1
ATOM 890 C CA . ILE A 1 121 ? -13.372 -5.681 6.157 1.00 92.19 121 ILE A CA 1
ATOM 891 C C . ILE A 1 121 ? -12.241 -5.589 5.131 1.00 92.19 121 ILE A C 1
ATOM 893 O O . ILE A 1 121 ? -11.566 -6.580 4.852 1.00 92.19 121 ILE A O 1
ATOM 897 N N . GLY A 1 122 ? -12.039 -4.401 4.567 1.00 90.56 122 GLY A N 1
ATOM 898 C CA . GLY A 1 122 ? -10.824 -4.053 3.835 1.00 90.56 122 GLY A CA 1
ATOM 899 C C . GLY A 1 122 ? -9.751 -3.540 4.794 1.00 90.56 122 GLY A C 1
ATOM 900 O O . GLY A 1 122 ? -10.076 -2.968 5.828 1.00 90.56 122 GLY A O 1
ATOM 901 N N . ALA A 1 123 ? -8.476 -3.708 4.451 1.00 90.31 123 ALA A N 1
ATOM 902 C CA . ALA A 1 123 ? -7.370 -3.107 5.193 1.00 90.31 123 ALA A CA 1
ATOM 903 C C . ALA A 1 123 ? -6.450 -2.344 4.237 1.00 90.31 123 ALA A C 1
ATOM 905 O O . ALA A 1 123 ? -6.103 -2.854 3.169 1.00 90.31 123 ALA A O 1
ATOM 906 N N . ALA A 1 124 ? -6.048 -1.132 4.616 1.00 88.38 124 ALA A N 1
ATOM 907 C CA . ALA A 1 124 ? -5.068 -0.337 3.879 1.00 88.38 124 ALA A CA 1
ATOM 908 C C . ALA A 1 124 ? -4.157 0.434 4.842 1.00 88.38 124 ALA A C 1
ATOM 910 O O . ALA A 1 124 ? -4.539 0.769 5.957 1.00 88.38 124 ALA A O 1
ATOM 911 N N . GLY A 1 125 ? -2.909 0.646 4.445 1.00 85.69 125 GLY A N 1
ATOM 912 C CA . GLY A 1 125 ? -1.876 1.179 5.323 1.00 85.69 125 GLY A CA 1
ATOM 913 C C . GLY A 1 125 ? -0.708 1.699 4.506 1.00 85.69 125 GLY A C 1
ATOM 914 O O . GLY A 1 125 ? -0.458 1.226 3.394 1.00 85.69 125 GLY A O 1
ATOM 915 N N . PHE A 1 126 ? -0.015 2.689 5.052 1.00 74.81 126 PHE A N 1
ATOM 916 C CA . PHE A 1 126 ? 1.088 3.381 4.390 1.00 74.81 126 PHE A CA 1
ATOM 917 C C . PHE A 1 126 ? 2.377 3.142 5.165 1.00 74.81 126 PHE A C 1
ATOM 919 O O . PHE A 1 126 ? 2.342 3.124 6.392 1.00 74.81 126 PHE A O 1
ATOM 926 N N . CYS A 1 127 ? 3.499 2.965 4.460 1.00 77.56 127 CYS A N 1
ATOM 927 C CA . CYS A 1 127 ? 4.817 2.834 5.084 1.00 77.56 127 CYS A CA 1
ATOM 928 C C . CYS A 1 127 ? 4.832 1.763 6.202 1.00 77.56 127 CYS A C 1
ATOM 930 O O . CYS A 1 127 ? 4.603 0.587 5.892 1.00 77.56 127 CYS A O 1
ATOM 932 N N . TRP A 1 128 ? 5.050 2.129 7.474 1.00 82.19 128 TRP A N 1
ATOM 933 C CA . TRP A 1 128 ? 5.011 1.181 8.598 1.00 82.19 128 TRP A CA 1
ATOM 934 C C . TRP A 1 128 ? 3.656 0.467 8.709 1.00 82.19 128 TRP A C 1
ATOM 936 O O . TRP A 1 128 ? 3.611 -0.755 8.854 1.00 82.19 128 TRP A O 1
ATOM 946 N N . GLY A 1 129 ? 2.541 1.177 8.512 1.00 82.25 129 GLY A N 1
ATOM 947 C CA . GLY A 1 129 ? 1.202 0.584 8.520 1.00 82.25 129 GLY A CA 1
ATOM 948 C C . GLY A 1 129 ? 1.004 -0.460 7.417 1.00 82.25 129 GLY A C 1
ATOM 949 O O . GLY A 1 129 ? 0.321 -1.462 7.615 1.00 82.25 129 GLY A O 1
ATOM 950 N N . GLY A 1 130 ? 1.672 -0.296 6.270 1.00 79.81 130 GLY A N 1
ATOM 951 C CA . GLY A 1 130 ? 1.692 -1.305 5.206 1.00 79.81 130 GLY A CA 1
ATOM 952 C C . GLY A 1 130 ? 2.385 -2.607 5.629 1.00 79.81 130 GLY A C 1
ATOM 953 O O . GLY A 1 130 ? 1.960 -3.691 5.223 1.00 79.81 130 GLY A O 1
ATOM 954 N N . GLN A 1 131 ? 3.414 -2.525 6.479 1.00 75.62 131 GLN A N 1
ATOM 955 C CA . GLN A 1 131 ? 4.080 -3.701 7.051 1.00 75.62 131 GLN A CA 1
ATOM 956 C C . GLN A 1 131 ? 3.196 -4.418 8.078 1.00 75.62 131 GLN A C 1
ATOM 958 O O . GLN A 1 131 ? 3.174 -5.648 8.113 1.00 75.62 131 GLN A O 1
ATOM 963 N N . GLN A 1 132 ? 2.407 -3.677 8.859 1.00 81.38 132 GLN A N 1
ATOM 964 C CA . GLN A 1 132 ? 1.427 -4.278 9.770 1.00 81.38 132 GLN A CA 1
ATOM 965 C C . GLN A 1 132 ? 0.392 -5.104 8.995 1.00 81.38 132 GLN A C 1
ATOM 967 O O . GLN A 1 132 ? 0.119 -6.252 9.345 1.00 81.38 132 GLN A O 1
ATOM 972 N N . ILE A 1 133 ? -0.110 -4.575 7.871 1.00 81.56 133 ILE A N 1
ATOM 973 C CA . ILE A 1 133 ? -1.014 -5.319 6.975 1.00 81.56 133 ILE A CA 1
ATOM 974 C C . ILE A 1 133 ? -0.334 -6.551 6.397 1.00 81.56 133 ILE A C 1
ATOM 976 O O . ILE A 1 133 ? -0.960 -7.605 6.310 1.00 81.56 133 ILE A O 1
ATOM 980 N N . HIS A 1 134 ? 0.939 -6.443 6.012 1.00 77.38 134 HIS A N 1
ATOM 981 C CA . HIS A 1 134 ? 1.702 -7.590 5.534 1.00 77.38 134 HIS A CA 1
ATOM 982 C C . HIS A 1 134 ? 1.684 -8.721 6.570 1.00 77.38 134 HIS A C 1
ATOM 984 O O . HIS A 1 134 ? 1.338 -9.856 6.240 1.00 77.38 134 HIS A O 1
ATOM 990 N N . CYS A 1 135 ? 2.021 -8.409 7.822 1.00 76.94 135 CYS A N 1
ATOM 991 C CA . CYS A 1 135 ? 2.016 -9.375 8.916 1.00 76.94 135 CYS A CA 1
ATOM 992 C C . CYS A 1 135 ? 0.623 -9.980 9.134 1.00 76.94 135 CYS A C 1
ATOM 994 O O . CYS A 1 135 ? 0.485 -11.202 9.216 1.00 76.94 135 CYS A O 1
ATOM 996 N N . LEU A 1 136 ? -0.411 -9.132 9.129 1.00 78.56 136 LEU A N 1
ATOM 997 C CA . LEU A 1 136 ? -1.813 -9.538 9.224 1.00 78.56 136 LEU A CA 1
ATOM 998 C C . LEU A 1 136 ? -2.208 -10.542 8.151 1.00 78.56 136 LEU A C 1
ATOM 1000 O O . LEU A 1 136 ? -2.754 -11.595 8.467 1.00 78.56 136 LEU A O 1
ATOM 1004 N N . VAL A 1 137 ? -1.888 -10.251 6.895 1.00 79.12 137 VAL A N 1
ATOM 1005 C CA . VAL A 1 137 ? -2.161 -11.138 5.764 1.00 79.12 137 VAL A CA 1
ATOM 1006 C C . VAL A 1 137 ? -1.459 -12.480 5.928 1.00 79.12 137 VAL A C 1
ATOM 1008 O O . VAL A 1 137 ? -2.101 -13.516 5.752 1.00 79.12 137 VAL A O 1
ATOM 1011 N N . LEU A 1 138 ? -0.152 -12.469 6.219 1.00 75.44 138 LEU A N 1
ATOM 1012 C CA . LEU A 1 138 ? 0.643 -13.695 6.299 1.00 75.44 138 LEU A CA 1
ATOM 1013 C C . LEU A 1 138 ? 0.134 -14.599 7.420 1.00 75.44 138 LEU A C 1
ATOM 1015 O O . LEU A 1 138 ? -0.117 -15.782 7.197 1.00 75.44 138 LEU A O 1
ATOM 1019 N N . LYS A 1 139 ? -0.063 -14.039 8.616 1.00 78.19 139 LYS A N 1
ATOM 1020 C CA . LYS A 1 139 ? -0.521 -14.797 9.784 1.00 78.19 139 LYS A CA 1
ATOM 1021 C C . LYS A 1 139 ? -1.971 -15.255 9.662 1.00 78.19 139 LYS A C 1
ATOM 1023 O O . LYS A 1 139 ? -2.325 -16.290 10.216 1.00 78.19 139 LYS A O 1
ATOM 1028 N N . ALA A 1 140 ? -2.796 -14.526 8.911 1.00 75.25 140 ALA A N 1
ATOM 1029 C CA . ALA A 1 140 ? -4.152 -14.948 8.573 1.00 75.25 140 ALA A CA 1
ATOM 1030 C C . ALA A 1 140 ? -4.213 -15.951 7.400 1.00 75.25 140 ALA A C 1
ATOM 1032 O O . ALA A 1 140 ? -5.304 -16.398 7.053 1.00 75.25 140 ALA A O 1
ATOM 1033 N N . GLY A 1 141 ? -3.082 -16.301 6.770 1.00 75.69 141 GLY A N 1
ATOM 1034 C CA . GLY A 1 141 ? -3.036 -17.232 5.634 1.00 75.69 141 GLY A CA 1
ATOM 1035 C C . GLY A 1 141 ? -3.675 -16.689 4.348 1.00 75.69 141 GLY A C 1
ATOM 1036 O O . GLY A 1 141 ? -4.105 -17.457 3.486 1.00 75.69 141 GLY A O 1
ATOM 1037 N N . LEU A 1 142 ? -3.770 -15.364 4.208 1.00 72.44 142 LEU A N 1
ATOM 1038 C CA . LEU A 1 142 ? -4.396 -14.696 3.059 1.00 72.44 142 LEU A CA 1
ATOM 1039 C C . LEU A 1 142 ? -3.413 -14.449 1.901 1.00 72.44 142 LEU A C 1
ATOM 1041 O O . LEU A 1 142 ? -3.790 -13.922 0.855 1.00 72.44 142 LEU A O 1
ATOM 1045 N N . ASP A 1 143 ? -2.149 -14.840 2.051 1.00 67.94 143 ASP A N 1
ATOM 1046 C CA . ASP A 1 143 ? -1.067 -14.551 1.108 1.00 67.94 143 ASP A CA 1
ATOM 1047 C C . ASP A 1 143 ? -1.185 -15.306 -0.223 1.00 67.94 143 ASP A C 1
ATOM 1049 O O . ASP A 1 143 ? -0.507 -14.963 -1.185 1.00 67.94 143 ASP A O 1
ATOM 1053 N N . SER A 1 144 ? -2.063 -16.305 -0.319 1.00 70.12 144 SER A N 1
ATOM 1054 C CA . SER A 1 144 ? -2.305 -17.053 -1.558 1.00 70.12 144 SER A CA 1
ATOM 1055 C C . SER A 1 144 ? -2.813 -16.177 -2.715 1.00 70.12 144 SER A C 1
ATOM 1057 O O . SER A 1 144 ? -2.633 -16.534 -3.883 1.00 70.12 144 SER A O 1
ATOM 1059 N N . ASN A 1 145 ? -3.396 -15.011 -2.416 1.00 74.94 145 ASN A N 1
ATOM 1060 C CA . ASN A 1 145 ? -3.963 -14.099 -3.400 1.00 74.94 145 ASN A CA 1
ATOM 1061 C C . ASN A 1 145 ? -2.888 -13.230 -4.086 1.00 74.94 145 ASN A C 1
ATOM 1063 O O . ASN A 1 145 ? -2.155 -12.476 -3.446 1.00 74.94 145 ASN A O 1
ATOM 1067 N N . ASN A 1 146 ? -2.853 -13.259 -5.420 1.00 71.38 146 ASN A N 1
ATOM 1068 C CA . ASN A 1 146 ? -1.904 -12.479 -6.218 1.00 71.38 146 ASN A CA 1
ATOM 1069 C C . ASN A 1 146 ? -2.035 -10.957 -6.057 1.00 71.38 146 ASN A C 1
ATOM 1071 O O . ASN A 1 146 ? -1.021 -10.268 -6.119 1.00 71.38 146 ASN A O 1
ATOM 1075 N N . PHE A 1 147 ? -3.239 -10.419 -5.844 1.00 71.50 147 PHE A N 1
ATOM 1076 C CA . PHE A 1 147 ? -3.414 -8.992 -5.554 1.00 71.50 147 PHE A CA 1
ATOM 1077 C C . PHE A 1 147 ? -2.711 -8.617 -4.260 1.00 71.50 147 PHE A C 1
ATOM 1079 O O . PHE A 1 147 ? -2.008 -7.612 -4.208 1.00 71.50 147 PHE A O 1
ATOM 1086 N N . ILE A 1 148 ? -2.845 -9.470 -3.245 1.00 71.31 148 ILE A N 1
ATOM 1087 C CA . ILE A 1 148 ? -2.190 -9.257 -1.967 1.00 71.31 148 ILE A CA 1
ATOM 1088 C C . ILE A 1 148 ? -0.675 -9.337 -2.153 1.00 71.31 148 ILE A C 1
ATOM 1090 O O . ILE A 1 148 ? 0.013 -8.384 -1.808 1.00 71.31 148 ILE A O 1
ATOM 1094 N N . ARG A 1 149 ? -0.151 -10.378 -2.811 1.00 71.38 149 ARG A N 1
ATOM 1095 C CA . ARG A 1 149 ? 1.292 -10.484 -3.099 1.00 71.38 149 ARG A CA 1
ATOM 1096 C C . ARG A 1 149 ? 1.845 -9.291 -3.883 1.00 71.38 149 ARG A C 1
ATOM 1098 O O . ARG A 1 149 ? 2.913 -8.801 -3.535 1.00 71.38 149 ARG A O 1
ATOM 1105 N N . ASN A 1 150 ? 1.114 -8.769 -4.869 1.00 74.88 150 ASN A N 1
ATOM 1106 C CA . ASN A 1 150 ? 1.509 -7.558 -5.598 1.00 74.88 150 ASN A CA 1
ATOM 1107 C C . ASN A 1 150 ? 1.616 -6.339 -4.677 1.00 74.88 150 ASN A C 1
ATOM 1109 O O . ASN A 1 150 ? 2.589 -5.590 -4.767 1.00 74.88 150 ASN A O 1
ATOM 1113 N N . SER A 1 151 ? 0.646 -6.161 -3.777 1.00 74.31 151 SER A N 1
ATOM 1114 C CA . SER A 1 151 ? 0.694 -5.108 -2.761 1.00 74.31 151 SER A CA 1
ATOM 1115 C C . SER A 1 151 ? 1.897 -5.281 -1.833 1.00 74.31 151 SER A C 1
ATOM 1117 O O . SER A 1 151 ? 2.579 -4.300 -1.551 1.00 74.31 151 SER A O 1
ATOM 1119 N N . LEU A 1 152 ? 2.223 -6.516 -1.425 1.00 71.38 152 LEU A N 1
ATOM 1120 C CA . LEU A 1 152 ? 3.395 -6.800 -0.587 1.00 71.38 152 LEU A CA 1
ATOM 1121 C C . LEU A 1 152 ? 4.711 -6.462 -1.301 1.00 71.38 152 LEU A C 1
ATOM 1123 O O . LEU A 1 152 ? 5.578 -5.842 -0.688 1.00 71.38 152 LEU A O 1
ATOM 1127 N N . ILE A 1 153 ? 4.851 -6.823 -2.583 1.00 74.25 153 ILE A N 1
ATOM 1128 C CA . ILE A 1 153 ? 6.026 -6.462 -3.396 1.00 74.25 153 ILE A CA 1
ATOM 1129 C C . ILE A 1 153 ? 6.157 -4.939 -3.455 1.00 74.25 153 ILE A C 1
ATOM 1131 O O . ILE A 1 153 ? 7.238 -4.420 -3.204 1.00 74.25 153 ILE A O 1
ATOM 1135 N N . ASN A 1 154 ? 5.066 -4.213 -3.729 1.00 73.75 154 ASN A N 1
ATOM 1136 C CA . ASN A 1 154 ? 5.089 -2.750 -3.802 1.00 73.75 154 ASN A CA 1
ATOM 1137 C C . ASN A 1 154 ? 5.487 -2.108 -2.462 1.00 73.75 154 ASN A C 1
ATOM 1139 O O . ASN A 1 154 ? 6.278 -1.169 -2.461 1.00 73.75 154 ASN A O 1
ATOM 1143 N N . THR A 1 155 ? 4.970 -2.607 -1.336 1.00 71.19 155 THR A N 1
ATOM 1144 C CA . THR A 1 155 ? 5.336 -2.107 -0.002 1.00 71.19 155 THR A CA 1
ATOM 1145 C C . THR A 1 155 ? 6.819 -2.333 0.282 1.00 71.19 155 THR A C 1
ATOM 1147 O O . THR A 1 155 ? 7.512 -1.398 0.664 1.00 71.19 155 THR A O 1
ATOM 1150 N N . HIS A 1 156 ? 7.346 -3.534 0.032 1.00 71.25 156 HIS A N 1
ATOM 1151 C CA . HIS A 1 156 ? 8.770 -3.836 0.250 1.00 71.25 156 HIS A CA 1
ATOM 1152 C C . HIS A 1 156 ? 9.700 -3.075 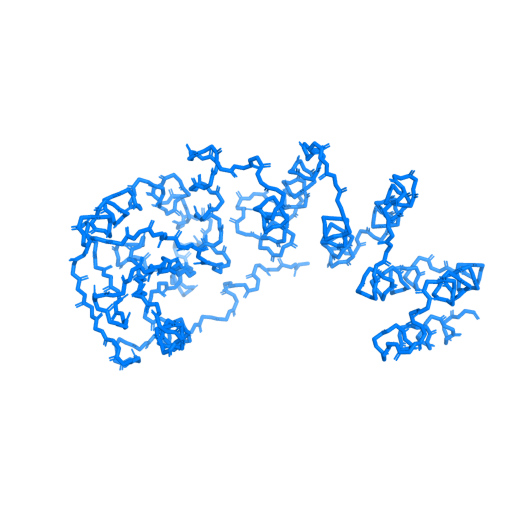-0.701 1.00 71.25 156 HIS A C 1
ATOM 1154 O O . HIS A 1 156 ? 10.765 -2.609 -0.304 1.00 71.25 156 HIS A O 1
ATOM 1160 N N . ALA A 1 157 ? 9.280 -2.890 -1.952 1.00 68.06 157 ALA A N 1
ATOM 1161 C CA . ALA A 1 157 ? 10.037 -2.144 -2.949 1.00 68.06 157 ALA A CA 1
ATOM 1162 C C . ALA A 1 157 ? 10.100 -0.634 -2.667 1.00 68.06 157 ALA A C 1
ATOM 1164 O O . ALA A 1 157 ? 10.992 0.027 -3.189 1.00 68.06 157 ALA A O 1
ATOM 1165 N N . LYS A 1 158 ? 9.184 -0.077 -1.864 1.00 68.50 158 LYS A N 1
ATOM 1166 C CA . LYS A 1 158 ? 9.110 1.371 -1.595 1.00 68.50 158 LYS A CA 1
ATOM 1167 C C . LYS A 1 158 ? 9.427 1.763 -0.154 1.00 68.50 158 LYS A C 1
ATOM 1169 O O . LYS A 1 158 ? 9.799 2.906 0.083 1.00 68.50 158 LYS A O 1
ATOM 1174 N N . CYS A 1 159 ? 9.280 0.859 0.813 1.00 64.94 159 CYS A N 1
ATOM 1175 C CA . CYS A 1 159 ? 9.389 1.191 2.233 1.00 64.94 159 CYS A CA 1
ATOM 1176 C C . CYS A 1 159 ? 10.648 0.573 2.860 1.00 64.94 159 CYS A C 1
ATOM 1178 O O . CYS A 1 159 ? 10.763 -0.643 2.979 1.00 64.94 159 CYS A O 1
ATOM 1180 N N . GLY A 1 160 ? 11.573 1.424 3.318 1.00 58.62 160 GLY A N 1
ATOM 1181 C CA . GLY A 1 160 ? 12.851 1.033 3.937 1.00 58.62 160 GLY A CA 1
ATOM 1182 C C . GLY A 1 160 ? 12.808 0.755 5.446 1.00 58.62 160 GLY A C 1
ATOM 1183 O O . GLY A 1 160 ? 13.851 0.749 6.084 1.00 58.62 160 GLY A O 1
ATOM 1184 N N . PHE A 1 161 ? 11.629 0.549 6.042 1.00 55.41 161 PHE A N 1
ATOM 1185 C CA . PHE A 1 161 ? 11.472 0.393 7.500 1.00 55.41 161 PHE A CA 1
ATOM 1186 C C . PHE A 1 161 ? 12.004 -0.922 8.078 1.00 55.41 161 PHE A C 1
ATOM 1188 O O . PHE A 1 161 ? 11.965 -1.114 9.290 1.00 55.41 161 PHE A O 1
ATOM 1195 N N . ILE A 1 162 ? 12.500 -1.841 7.246 1.00 51.91 162 ILE A N 1
ATOM 1196 C CA . ILE A 1 162 ? 13.217 -3.009 7.756 1.00 51.91 162 ILE A CA 1
ATOM 1197 C C . ILE A 1 162 ? 14.576 -2.504 8.246 1.00 51.91 162 ILE A C 1
ATOM 1199 O O . ILE A 1 162 ? 15.509 -2.329 7.460 1.00 51.91 162 ILE A O 1
ATOM 1203 N N . ALA A 1 163 ? 14.646 -2.219 9.547 1.00 42.12 163 ALA A N 1
ATOM 1204 C CA . ALA A 1 163 ? 15.883 -1.984 10.271 1.00 42.12 163 ALA A CA 1
ATOM 1205 C C . ALA A 1 163 ? 16.752 -3.240 10.130 1.00 42.12 163 ALA A C 1
ATOM 1207 O O . ALA A 1 163 ? 16.544 -4.208 10.848 1.00 42.12 163 ALA A O 1
ATOM 1208 N N . ASP A 1 164 ? 17.570 -3.270 9.074 1.00 39.31 164 ASP A N 1
ATOM 1209 C CA . ASP A 1 164 ? 18.955 -3.757 9.075 1.00 39.31 164 ASP A CA 1
ATOM 1210 C C . ASP A 1 164 ? 19.596 -3.821 7.677 1.00 39.31 164 ASP A C 1
ATOM 1212 O O . ASP A 1 164 ? 20.801 -4.030 7.603 1.00 39.31 164 ASP A O 1
ATOM 1216 N N . ALA A 1 165 ? 18.898 -3.541 6.565 1.00 43.34 165 ALA A N 1
ATOM 1217 C CA . ALA A 1 165 ? 19.600 -3.170 5.327 1.00 43.34 165 ALA A CA 1
ATOM 1218 C C . ALA A 1 165 ? 18.680 -2.553 4.260 1.00 43.34 165 ALA A C 1
ATOM 1220 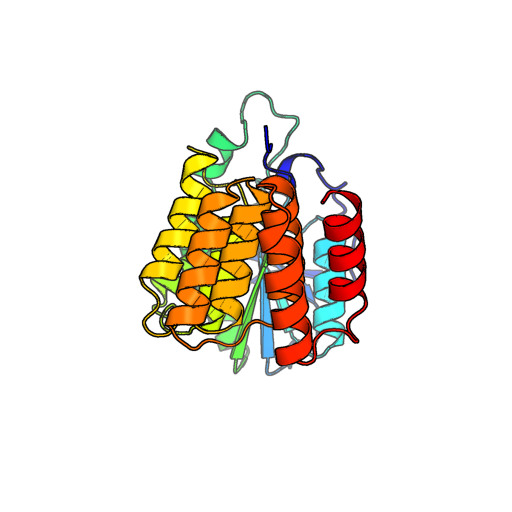O O . ALA A 1 165 ? 17.684 -3.166 3.875 1.00 43.34 165 ALA A O 1
ATOM 1221 N N . GLU A 1 166 ? 19.099 -1.440 3.643 1.00 47.50 166 GLU A N 1
ATOM 1222 C CA . GLU A 1 166 ? 18.625 -1.036 2.301 1.00 47.50 166 GLU A CA 1
ATOM 1223 C C . GLU A 1 166 ? 18.703 -2.226 1.310 1.00 47.50 166 GLU A C 1
ATOM 1225 O O . GLU A 1 166 ? 17.851 -2.366 0.439 1.00 47.50 166 GLU A O 1
ATOM 1230 N N . LEU A 1 167 ? 19.653 -3.150 1.516 1.00 47.28 167 LEU A N 1
ATOM 1231 C CA . LEU A 1 167 ? 19.827 -4.405 0.769 1.00 47.28 167 LEU A CA 1
ATOM 1232 C C . LEU A 1 167 ? 18.719 -5.460 1.001 1.00 47.28 167 LEU A C 1
ATOM 1234 O O . LEU A 1 167 ? 18.450 -6.263 0.110 1.00 47.28 167 LEU A O 1
ATOM 1238 N N . LEU A 1 168 ? 18.049 -5.470 2.159 1.00 54.84 168 LEU A N 1
ATOM 1239 C CA . LEU A 1 168 ? 17.043 -6.482 2.531 1.00 54.84 168 LEU A CA 1
ATOM 1240 C C . LEU A 1 168 ? 15.634 -6.147 2.020 1.00 54.84 168 LEU A C 1
ATOM 1242 O O . LEU A 1 168 ? 14.796 -7.048 1.902 1.00 54.84 168 LEU A O 1
ATOM 1246 N N . ARG A 1 169 ? 15.363 -4.875 1.687 1.00 67.06 169 ARG A N 1
ATOM 1247 C CA . ARG A 1 169 ? 14.041 -4.419 1.214 1.00 67.06 169 ARG A CA 1
ATOM 1248 C C . ARG A 1 169 ? 13.644 -5.121 -0.085 1.00 67.06 169 ARG A C 1
ATOM 1250 O O . ARG A 1 169 ? 12.578 -5.726 -0.194 1.00 67.06 169 ARG A O 1
ATOM 1257 N N . LEU A 1 170 ? 14.556 -5.110 -1.054 1.00 73.19 170 LEU A N 1
ATOM 1258 C CA . LEU A 1 170 ? 14.305 -5.661 -2.374 1.00 73.19 170 LEU A CA 1
ATOM 1259 C C . LEU A 1 170 ? 14.464 -7.176 -2.374 1.00 73.19 170 LEU A C 1
ATOM 1261 O O . LEU A 1 170 ? 13.770 -7.849 -3.126 1.00 73.19 170 LEU A O 1
ATOM 1265 N N . GLU A 1 171 ? 15.291 -7.718 -1.479 1.00 75.75 171 GLU A N 1
ATOM 1266 C CA . GLU A 1 171 ? 15.383 -9.159 -1.262 1.00 75.75 171 GLU A CA 1
ATOM 1267 C C . GLU A 1 171 ? 14.066 -9.724 -0.710 1.00 75.75 171 GLU A C 1
ATOM 1269 O O . GLU A 1 171 ? 13.572 -10.736 -1.197 1.00 75.75 171 GLU A O 1
ATOM 1274 N N . SER A 1 172 ? 13.415 -9.023 0.223 1.00 73.19 172 SER A N 1
ATOM 1275 C CA . SER A 1 172 ? 12.086 -9.401 0.726 1.00 73.19 172 SER A CA 1
ATOM 1276 C C . SER A 1 172 ? 11.020 -9.327 -0.375 1.00 73.19 172 SER A C 1
ATOM 1278 O O . SER A 1 172 ? 10.227 -10.258 -0.539 1.00 73.19 172 SER A O 1
ATOM 1280 N N . ALA A 1 173 ? 11.029 -8.258 -1.183 1.00 81.00 173 ALA A N 1
ATOM 1281 C CA . ALA A 1 173 ? 10.156 -8.134 -2.354 1.00 81.00 173 ALA A CA 1
ATOM 1282 C C . ALA A 1 173 ? 10.391 -9.277 -3.359 1.00 81.00 173 ALA A C 1
ATOM 1284 O O . ALA A 1 173 ? 9.434 -9.894 -3.835 1.00 81.00 173 ALA A O 1
ATOM 1285 N N . ARG A 1 174 ? 11.660 -9.608 -3.625 1.00 84.38 174 ARG A N 1
ATOM 1286 C CA . ARG A 1 174 ? 12.074 -10.690 -4.520 1.00 84.38 174 ARG A CA 1
ATOM 1287 C C . ARG A 1 174 ? 11.629 -12.047 -3.997 1.00 84.38 174 ARG A C 1
ATOM 1289 O O . ARG A 1 174 ? 11.061 -12.817 -4.757 1.00 84.38 174 ARG A O 1
ATOM 1296 N N . GLN A 1 175 ? 11.787 -12.335 -2.708 1.00 82.88 175 GLN A N 1
ATOM 1297 C CA . GLN A 1 175 ? 11.322 -13.593 -2.120 1.00 82.88 175 GLN A CA 1
ATOM 1298 C C . GLN A 1 175 ? 9.813 -13.788 -2.281 1.00 82.88 175 GLN A C 1
ATOM 1300 O O . GLN A 1 175 ? 9.372 -14.890 -2.614 1.00 82.88 175 GLN A O 1
ATOM 1305 N N . VAL A 1 176 ? 9.017 -12.734 -2.063 1.00 81.19 176 VAL A N 1
ATOM 1306 C CA . VAL A 1 176 ? 7.566 -12.786 -2.296 1.00 81.19 176 VAL A CA 1
ATOM 1307 C C . VAL A 1 176 ? 7.281 -13.035 -3.772 1.00 81.19 176 VAL A C 1
ATOM 1309 O O . VAL A 1 176 ? 6.479 -13.913 -4.086 1.00 81.19 176 VAL A O 1
ATOM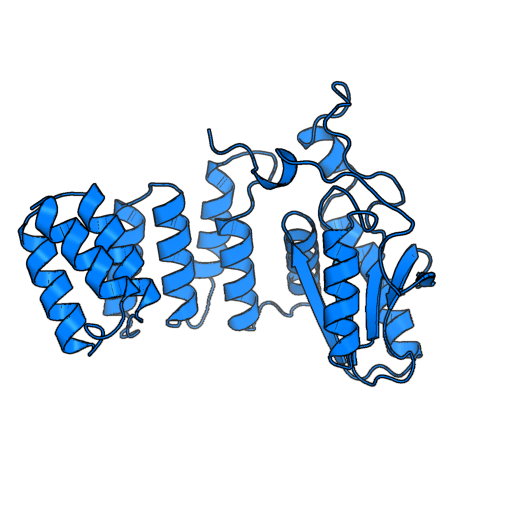 1312 N N . PHE A 1 177 ? 7.955 -12.305 -4.664 1.00 87.62 177 PHE A N 1
ATOM 1313 C CA . PHE A 1 177 ? 7.815 -12.437 -6.111 1.00 87.62 177 PHE A CA 1
ATOM 1314 C C . PHE A 1 177 ? 8.150 -13.853 -6.596 1.00 87.62 177 PHE A C 1
ATOM 1316 O O . PHE A 1 177 ? 7.336 -14.482 -7.273 1.00 87.62 177 PHE A O 1
ATOM 1323 N N . GLU A 1 178 ? 9.296 -14.405 -6.201 1.00 87.69 178 GLU A N 1
ATOM 1324 C CA . GLU A 1 178 ? 9.740 -15.740 -6.604 1.00 87.69 178 GLU A CA 1
ATOM 1325 C C . GLU A 1 178 ? 8.762 -16.824 -6.151 1.00 87.69 178 GLU A C 1
ATOM 1327 O O . GLU A 1 178 ? 8.364 -17.664 -6.961 1.00 87.69 178 GLU A O 1
ATOM 1332 N N . LYS A 1 179 ? 8.272 -16.737 -4.907 1.00 83.44 179 LYS A N 1
ATOM 1333 C CA . LYS A 1 179 ? 7.298 -17.677 -4.330 1.00 83.44 179 LYS A CA 1
ATOM 1334 C C . LYS A 1 179 ? 5.885 -17.553 -4.921 1.00 83.44 179 LYS A C 1
ATOM 1336 O O . LYS A 1 179 ? 5.022 -18.364 -4.584 1.00 83.44 179 LYS A O 1
ATOM 1341 N N . MET A 1 180 ? 5.612 -16.581 -5.799 1.00 82.56 180 MET A N 1
ATOM 1342 C CA . MET A 1 180 ? 4.307 -16.479 -6.461 1.00 82.56 180 MET A CA 1
ATOM 1343 C C . MET A 1 180 ? 4.076 -17.679 -7.398 1.00 82.56 180 MET A C 1
ATOM 1345 O O . MET A 1 180 ? 4.840 -17.843 -8.355 1.00 82.56 180 MET A O 1
ATOM 1349 N N . PRO A 1 181 ? 2.980 -18.446 -7.220 1.00 79.69 181 PRO A N 1
ATOM 1350 C CA . PRO A 1 181 ? 2.650 -19.596 -8.059 1.00 79.69 181 PRO A CA 1
ATOM 1351 C C . PRO A 1 181 ? 2.254 -19.175 -9.478 1.00 79.69 181 PRO A C 1
ATOM 1353 O O . PRO A 1 181 ? 2.463 -19.920 -10.429 1.00 79.69 181 PRO A O 1
ATOM 1356 N N . LYS A 1 182 ? 1.697 -17.967 -9.635 1.00 83.56 182 LYS A N 1
ATOM 1357 C CA . LYS A 1 182 ? 1.395 -17.366 -10.935 1.00 83.56 182 LYS A CA 1
ATOM 1358 C C . LYS A 1 182 ? 1.738 -15.883 -10.911 1.00 83.56 182 LYS A C 1
ATOM 1360 O O . LYS A 1 182 ? 1.083 -15.115 -10.212 1.00 83.56 182 LYS A O 1
ATOM 1365 N N . LYS A 1 183 ? 2.729 -15.493 -11.707 1.00 91.19 183 LYS A N 1
ATOM 1366 C CA . LYS A 1 183 ? 3.127 -14.099 -11.932 1.00 91.19 183 LYS A CA 1
ATOM 1367 C C . LYS A 1 183 ? 2.325 -13.538 -13.117 1.00 91.19 183 LYS A C 1
ATOM 1369 O O . LYS A 1 183 ? 2.086 -14.244 -14.093 1.00 91.19 183 LYS A O 1
ATOM 1374 N N . GLY A 1 184 ? 1.851 -12.300 -13.016 1.00 92.19 184 GLY A N 1
ATOM 1375 C CA . GLY A 1 184 ? 1.096 -11.595 -14.060 1.00 92.19 184 GLY A CA 1
ATOM 1376 C C . GLY A 1 184 ? 1.709 -10.233 -14.379 1.00 92.19 184 GLY A C 1
ATOM 1377 O O . GLY A 1 184 ? 2.744 -9.879 -13.822 1.00 92.19 184 GLY A O 1
ATOM 1378 N N . CYS A 1 185 ? 1.074 -9.444 -15.254 1.00 93.56 185 CYS A N 1
ATOM 1379 C CA . CYS A 1 185 ? 1.645 -8.158 -15.679 1.00 93.56 185 CYS A CA 1
ATOM 1380 C C . CYS A 1 185 ? 1.981 -7.261 -14.482 1.00 93.56 185 CYS A C 1
ATOM 1382 O O . CYS A 1 185 ? 3.105 -6.792 -14.367 1.00 93.56 185 CYS A O 1
ATOM 1384 N N . VAL A 1 186 ? 1.044 -7.113 -13.542 1.00 89.44 186 VAL A N 1
ATOM 1385 C CA . VAL A 1 186 ? 1.228 -6.264 -12.359 1.00 89.44 186 VAL A CA 1
ATOM 1386 C C . VAL A 1 186 ? 2.392 -6.735 -11.479 1.00 89.44 186 VAL A C 1
ATOM 1388 O O . VAL A 1 186 ? 3.182 -5.899 -11.061 1.00 89.44 186 VAL A O 1
ATOM 1391 N N . SER A 1 187 ? 2.559 -8.043 -11.231 1.00 87.88 187 SER A N 1
ATOM 1392 C CA . SER A 1 187 ? 3.663 -8.533 -10.385 1.00 87.88 187 SER A CA 1
ATOM 1393 C C . SER A 1 187 ? 5.027 -8.216 -10.995 1.00 87.88 187 SER A C 1
ATOM 1395 O O . SER A 1 187 ? 5.925 -7.761 -10.290 1.00 87.88 187 SER A O 1
ATOM 1397 N N . TYR A 1 188 ? 5.174 -8.431 -12.309 1.00 95.69 188 TYR A N 1
ATOM 1398 C CA . TYR A 1 188 ? 6.409 -8.120 -13.028 1.00 95.69 188 TYR A CA 1
ATOM 1399 C C . TYR A 1 188 ? 6.663 -6.613 -13.064 1.00 95.69 188 TYR A C 1
ATOM 1401 O O . TYR A 1 188 ? 7.756 -6.182 -12.709 1.00 95.69 188 TYR A O 1
ATOM 1409 N N . THR A 1 189 ? 5.655 -5.806 -13.420 1.00 93.38 189 THR A N 1
ATOM 1410 C CA . THR A 1 189 ? 5.776 -4.341 -13.450 1.00 93.38 189 THR A CA 1
ATOM 1411 C C . THR A 1 189 ? 6.229 -3.794 -12.103 1.00 93.38 189 THR A C 1
ATOM 1413 O O . THR A 1 189 ? 7.175 -3.013 -12.057 1.00 93.38 189 THR A O 1
ATOM 1416 N N . THR A 1 190 ? 5.617 -4.239 -11.001 1.00 89.31 190 THR A N 1
ATOM 1417 C CA . THR A 1 190 ? 5.984 -3.785 -9.654 1.00 89.31 190 THR A CA 1
ATOM 1418 C C . THR A 1 190 ? 7.432 -4.133 -9.310 1.00 89.31 190 THR A C 1
ATOM 1420 O O . THR A 1 190 ? 8.148 -3.278 -8.790 1.00 89.31 190 THR A O 1
ATOM 1423 N N . MET A 1 191 ? 7.889 -5.352 -9.621 1.00 93.19 191 MET A N 1
ATOM 1424 C CA . MET A 1 191 ? 9.269 -5.763 -9.342 1.00 93.19 191 MET A CA 1
ATOM 1425 C C . MET A 1 191 ? 10.284 -4.974 -10.186 1.00 93.19 191 MET A C 1
ATOM 1427 O O . MET A 1 191 ? 11.276 -4.485 -9.650 1.00 93.19 191 MET A O 1
ATOM 1431 N N . ILE A 1 192 ? 10.009 -4.781 -11.482 1.00 94.19 192 ILE A N 1
ATOM 1432 C CA . ILE A 1 192 ? 10.855 -3.997 -12.400 1.00 94.19 192 ILE A CA 1
ATOM 1433 C C . ILE A 1 192 ? 10.968 -2.545 -11.921 1.00 94.19 192 ILE A C 1
ATOM 1435 O O . ILE A 1 192 ? 12.068 -2.001 -11.878 1.00 94.19 192 ILE A O 1
ATOM 1439 N N . MET A 1 193 ? 9.853 -1.927 -11.518 1.00 91.12 193 MET A N 1
ATOM 1440 C CA . MET A 1 193 ? 9.853 -0.573 -10.958 1.00 91.12 193 MET A CA 1
ATOM 1441 C C . MET A 1 193 ? 10.667 -0.481 -9.669 1.00 91.12 193 MET A C 1
ATOM 1443 O O . MET A 1 193 ? 11.442 0.458 -9.522 1.00 91.12 193 MET A O 1
ATOM 1447 N N . GLY A 1 194 ? 10.516 -1.446 -8.758 1.00 85.69 194 GLY A N 1
ATOM 1448 C CA . GLY A 1 194 ? 11.280 -1.484 -7.510 1.00 85.69 194 GLY A CA 1
ATOM 1449 C C . GLY A 1 194 ? 12.790 -1.571 -7.738 1.00 85.69 194 GLY A C 1
ATOM 1450 O O . GLY A 1 194 ? 13.544 -0.836 -7.109 1.00 85.69 194 GLY A O 1
ATOM 1451 N N . LEU A 1 195 ? 13.218 -2.422 -8.675 1.00 90.06 195 LEU A N 1
ATOM 1452 C CA . LEU A 1 195 ? 14.623 -2.560 -9.081 1.00 90.06 195 LEU A CA 1
ATOM 1453 C C . LEU A 1 195 ? 15.155 -1.294 -9.758 1.00 90.06 195 LEU A C 1
ATOM 1455 O O . LEU A 1 195 ? 16.249 -0.847 -9.432 1.00 90.06 195 LEU A O 1
ATOM 1459 N N . ALA A 1 196 ? 14.376 -0.690 -10.658 1.00 89.75 196 ALA A N 1
ATOM 1460 C CA . ALA A 1 196 ? 14.753 0.553 -11.325 1.00 89.75 196 ALA A CA 1
ATOM 1461 C C . ALA A 1 196 ? 14.888 1.724 -10.332 1.00 89.75 196 ALA A C 1
ATOM 1463 O O . ALA A 1 196 ? 15.825 2.505 -10.424 1.00 89.75 196 ALA A O 1
ATOM 1464 N N . GLN A 1 197 ? 13.998 1.831 -9.343 1.00 84.94 197 GLN A N 1
ATOM 1465 C CA . GLN A 1 197 ? 14.090 2.861 -8.299 1.00 84.94 197 GLN A CA 1
ATOM 1466 C C . GLN A 1 197 ? 15.310 2.693 -7.383 1.00 84.94 197 GLN A C 1
ATOM 1468 O O . GLN A 1 197 ? 15.766 3.673 -6.806 1.00 84.94 197 GLN A O 1
ATOM 1473 N N . ASP A 1 198 ? 15.826 1.470 -7.243 1.00 82.31 198 ASP A N 1
ATOM 1474 C CA . ASP A 1 198 ? 17.064 1.165 -6.511 1.00 82.31 198 ASP A CA 1
ATOM 1475 C C . ASP A 1 198 ? 18.320 1.242 -7.394 1.00 82.31 198 ASP A C 1
ATOM 1477 O O . ASP A 1 198 ? 19.384 0.780 -6.997 1.00 82.31 198 ASP A O 1
ATOM 1481 N N . GLU A 1 199 ? 18.191 1.742 -8.626 1.00 88.50 199 GLU A N 1
ATOM 1482 C CA . GLU A 1 199 ? 19.269 1.807 -9.621 1.00 88.50 199 GLU A CA 1
ATOM 1483 C C . GLU A 1 199 ? 19.877 0.435 -9.994 1.00 88.50 199 GLU A C 1
ATOM 1485 O O . GLU A 1 199 ? 20.959 0.335 -10.577 1.00 88.50 199 GLU A O 1
ATOM 1490 N N . ARG A 1 200 ? 19.157 -0.664 -9.731 1.00 88.50 200 ARG A N 1
ATOM 1491 C CA . ARG A 1 200 ? 19.550 -2.044 -10.074 1.00 88.50 200 ARG A CA 1
ATOM 1492 C C . ARG A 1 200 ? 19.125 -2.387 -11.499 1.00 88.50 200 ARG A C 1
ATOM 1494 O O . ARG A 1 200 ? 18.362 -3.323 -11.751 1.00 88.50 200 ARG A O 1
ATOM 1501 N N . TRP A 1 201 ? 19.620 -1.599 -12.453 1.00 92.00 201 TRP A N 1
ATOM 1502 C CA . TRP A 1 201 ? 19.156 -1.588 -13.844 1.00 92.00 201 TRP A CA 1
ATOM 1503 C C . TRP A 1 201 ? 19.258 -2.950 -14.538 1.00 92.00 201 TRP A C 1
ATOM 1505 O O . TRP A 1 201 ? 18.327 -3.376 -15.222 1.00 92.00 201 TRP A O 1
ATOM 1515 N N . THR A 1 202 ? 20.377 -3.652 -14.352 1.00 91.94 202 THR A N 1
ATOM 1516 C CA . THR A 1 202 ? 20.616 -4.967 -14.967 1.00 91.94 202 THR A CA 1
ATOM 1517 C C . THR A 1 202 ? 19.578 -5.986 -14.512 1.00 91.94 202 THR A C 1
ATOM 1519 O O . THR A 1 202 ? 18.983 -6.672 -15.339 1.00 91.94 202 THR A O 1
ATOM 1522 N N . GLU A 1 203 ? 19.288 -6.029 -13.214 1.00 92.56 203 GLU A N 1
ATOM 1523 C CA . GLU A 1 203 ? 18.307 -6.956 -12.650 1.00 92.56 203 GLU A CA 1
ATOM 1524 C C . GLU A 1 203 ? 16.878 -6.594 -13.068 1.00 92.56 203 GLU A C 1
ATOM 1526 O O . GLU A 1 203 ? 16.076 -7.477 -13.368 1.00 92.56 203 GLU A O 1
ATOM 1531 N N . ALA A 1 204 ? 16.551 -5.301 -13.177 1.00 93.88 204 ALA A N 1
ATOM 1532 C CA . ALA A 1 204 ? 15.272 -4.860 -13.737 1.00 93.88 204 ALA A CA 1
ATOM 1533 C C . ALA A 1 204 ? 15.075 -5.374 -15.179 1.00 93.88 204 ALA A C 1
ATOM 1535 O O . ALA A 1 204 ? 13.987 -5.832 -15.544 1.00 93.88 204 ALA A O 1
ATOM 1536 N N . VAL A 1 205 ? 16.134 -5.356 -15.996 1.00 93.56 205 VAL A N 1
ATOM 1537 C CA . VAL A 1 205 ? 16.120 -5.908 -17.360 1.00 93.56 205 VAL A CA 1
ATOM 1538 C C . VAL A 1 205 ? 16.004 -7.434 -17.371 1.00 93.56 205 VAL A C 1
ATOM 1540 O O . VAL A 1 205 ? 15.321 -7.979 -18.243 1.00 93.56 205 VAL A O 1
ATOM 1543 N N . GLU A 1 206 ? 16.634 -8.131 -16.427 1.00 95.12 206 GLU A N 1
ATOM 1544 C CA . GLU A 1 206 ? 16.495 -9.583 -16.268 1.00 95.12 206 GLU A CA 1
ATOM 1545 C C . GLU A 1 206 ? 15.049 -9.964 -15.935 1.00 95.12 206 GLU A C 1
ATOM 1547 O O . GLU A 1 206 ? 14.454 -10.765 -16.654 1.00 95.12 206 GLU A O 1
ATOM 1552 N N . VAL A 1 207 ? 14.423 -9.289 -14.966 1.00 96.06 207 VAL A N 1
ATOM 1553 C CA . VAL A 1 207 ? 13.008 -9.513 -14.625 1.00 96.06 207 VAL A CA 1
ATOM 1554 C C . VAL A 1 207 ? 12.085 -9.201 -15.811 1.00 96.06 207 VAL A C 1
ATOM 1556 O O . VAL A 1 207 ? 11.106 -9.912 -16.043 1.00 96.06 207 VAL A O 1
ATOM 1559 N N . PHE A 1 208 ? 12.394 -8.182 -16.620 1.00 96.50 208 PHE A N 1
ATOM 1560 C CA . PHE A 1 208 ? 11.665 -7.916 -17.865 1.00 96.50 208 PHE A CA 1
ATOM 1561 C C . PHE A 1 208 ? 11.842 -9.027 -18.912 1.00 96.50 208 PHE A C 1
ATOM 1563 O O . PHE A 1 208 ? 10.902 -9.368 -19.636 1.00 96.50 208 PHE A O 1
ATOM 1570 N N . ARG A 1 209 ? 13.034 -9.616 -19.016 1.00 95.06 209 ARG A N 1
ATOM 1571 C CA . ARG A 1 209 ? 13.276 -10.758 -19.904 1.00 95.06 209 ARG A CA 1
ATOM 1572 C C . ARG A 1 209 ? 12.472 -11.975 -19.451 1.00 95.06 209 ARG A C 1
ATOM 1574 O O . ARG A 1 209 ? 11.856 -12.621 -20.299 1.00 95.06 209 ARG A O 1
ATOM 1581 N N . ASP A 1 210 ? 12.410 -12.215 -18.147 1.00 96.06 210 ASP A N 1
ATOM 1582 C CA . ASP A 1 210 ? 11.617 -13.288 -17.546 1.00 96.06 210 ASP A CA 1
ATOM 1583 C C . ASP A 1 210 ? 10.114 -13.078 -17.750 1.00 96.06 210 ASP A C 1
ATOM 1585 O O . ASP A 1 210 ? 9.385 -14.018 -18.060 1.00 96.06 210 ASP A O 1
ATOM 1589 N N . MET A 1 211 ? 9.637 -11.834 -17.664 1.00 96.94 211 MET A N 1
ATOM 1590 C CA . MET A 1 211 ? 8.255 -11.478 -18.000 1.00 96.94 211 MET A CA 1
ATOM 1591 C C . MET A 1 211 ? 7.897 -11.917 -19.423 1.00 96.94 211 MET A C 1
ATOM 1593 O O . MET A 1 211 ? 6.853 -12.530 -19.661 1.00 96.94 211 MET A O 1
ATOM 1597 N N . ARG A 1 212 ? 8.788 -11.623 -20.376 1.00 94.75 212 ARG A N 1
ATOM 1598 C CA . ARG A 1 212 ? 8.592 -11.950 -21.790 1.00 94.75 212 ARG A CA 1
ATOM 1599 C C . ARG A 1 212 ? 8.691 -13.447 -22.059 1.00 94.75 212 ARG A C 1
ATOM 1601 O O . ARG A 1 212 ? 7.902 -13.953 -22.853 1.00 94.75 212 ARG A O 1
ATOM 1608 N N . SER A 1 213 ? 9.631 -14.152 -21.427 1.00 95.38 213 SER A N 1
ATOM 1609 C CA . SER A 1 213 ? 9.775 -15.606 -21.584 1.00 95.38 213 SER A CA 1
ATOM 1610 C C . SER A 1 213 ? 8.586 -16.365 -20.989 1.00 95.38 213 SER A C 1
ATOM 1612 O O . SER A 1 213 ? 8.146 -17.356 -21.567 1.00 95.38 213 SER A O 1
ATOM 1614 N N . ALA A 1 214 ? 7.991 -15.843 -19.913 1.00 94.44 214 ALA A N 1
ATOM 1615 C CA . ALA A 1 214 ? 6.751 -16.344 -19.327 1.00 94.44 214 ALA A CA 1
ATOM 1616 C C . ALA A 1 214 ? 5.489 -16.018 -20.156 1.00 94.44 214 ALA A C 1
ATOM 1618 O O . ALA A 1 214 ? 4.382 -16.378 -19.753 1.00 94.44 214 ALA A O 1
ATOM 1619 N N . GLY A 1 215 ? 5.621 -15.323 -21.294 1.00 94.44 215 GLY A N 1
ATOM 1620 C CA . GLY A 1 215 ? 4.497 -14.938 -22.153 1.00 94.44 215 GLY A CA 1
ATOM 1621 C C . GLY A 1 215 ? 3.585 -13.867 -21.546 1.00 94.44 215 GLY A C 1
ATOM 1622 O O . GLY A 1 215 ? 2.459 -13.682 -22.007 1.00 94.44 215 GLY A O 1
ATOM 1623 N N . VAL A 1 216 ? 4.044 -13.161 -20.509 1.00 96.44 216 VAL A N 1
ATOM 1624 C CA . VAL A 1 216 ? 3.281 -12.091 -19.868 1.00 96.44 216 VAL A CA 1
ATOM 1625 C C . VAL A 1 216 ? 3.478 -10.798 -20.656 1.00 96.44 216 VAL A C 1
ATOM 1627 O O . VAL A 1 216 ? 4.600 -10.335 -20.848 1.00 96.44 216 VAL A O 1
ATOM 1630 N N . ILE A 1 217 ? 2.376 -10.211 -21.121 1.00 95.81 217 ILE A N 1
ATOM 1631 C CA . ILE A 1 217 ? 2.395 -9.016 -21.971 1.00 95.81 217 ILE A CA 1
ATOM 1632 C C . ILE A 1 217 ? 2.698 -7.768 -21.115 1.00 95.81 217 ILE A C 1
ATOM 1634 O O . ILE A 1 217 ? 1.965 -7.527 -20.154 1.00 95.81 217 ILE A O 1
ATOM 1638 N N . PRO A 1 218 ? 3.751 -6.985 -21.434 1.00 96.00 218 PRO A N 1
ATOM 1639 C CA . PRO A 1 218 ? 4.043 -5.706 -20.781 1.00 96.00 218 PRO A CA 1
ATOM 1640 C C . PRO A 1 218 ? 2.960 -4.661 -21.042 1.00 96.00 218 PRO A C 1
ATOM 1642 O O . PRO A 1 218 ? 2.433 -4.591 -22.152 1.00 96.00 218 PRO A O 1
ATOM 1645 N N . ASN A 1 219 ? 2.679 -3.817 -20.050 1.00 94.81 219 ASN A N 1
ATOM 1646 C CA . ASN A 1 219 ? 1.793 -2.666 -20.214 1.00 94.81 219 ASN A CA 1
ATOM 1647 C C . ASN A 1 219 ? 2.590 -1.359 -20.389 1.00 94.81 219 ASN A C 1
ATOM 1649 O O . ASN A 1 219 ? 3.824 -1.353 -20.394 1.00 94.81 219 ASN A O 1
ATOM 1653 N N . GLU A 1 220 ? 1.886 -0.241 -20.539 1.00 94.81 220 GLU A N 1
ATOM 1654 C CA . GLU A 1 220 ? 2.450 1.097 -20.720 1.00 94.81 220 GLU A CA 1
ATOM 1655 C C . GLU A 1 220 ? 3.400 1.495 -19.585 1.00 94.81 220 GLU A C 1
ATOM 1657 O O . GLU A 1 220 ? 4.463 2.061 -19.840 1.00 94.81 220 GLU A O 1
ATOM 1662 N N . VAL A 1 221 ? 3.064 1.130 -18.343 1.00 94.75 221 VAL A N 1
ATOM 1663 C CA . VAL A 1 221 ? 3.912 1.393 -17.175 1.00 94.75 221 VAL A CA 1
ATOM 1664 C C . VAL A 1 221 ? 5.174 0.538 -17.234 1.00 94.75 221 VAL A C 1
ATOM 1666 O O . VAL A 1 221 ? 6.268 1.080 -17.090 1.00 94.75 221 VAL A O 1
ATOM 1669 N N . THR A 1 222 ? 5.055 -0.768 -17.518 1.00 95.25 222 THR A N 1
ATOM 1670 C CA . THR A 1 222 ? 6.225 -1.643 -17.692 1.00 95.25 222 THR A CA 1
ATOM 1671 C C . THR A 1 222 ? 7.163 -1.077 -18.750 1.00 95.25 222 THR A C 1
ATOM 1673 O O . THR A 1 222 ? 8.362 -0.955 -18.512 1.00 95.25 222 THR A O 1
ATOM 1676 N N . MET A 1 223 ? 6.624 -0.726 -19.920 1.00 95.62 223 MET A N 1
ATOM 1677 C CA . MET A 1 223 ? 7.430 -0.277 -21.049 1.00 95.62 223 MET A CA 1
ATOM 1678 C C . MET A 1 223 ? 8.122 1.049 -20.756 1.00 95.62 223 MET A C 1
ATOM 1680 O O . MET A 1 223 ? 9.308 1.169 -21.043 1.00 95.62 223 MET A O 1
ATOM 1684 N N . ALA A 1 224 ? 7.436 2.007 -20.132 1.00 94.00 224 ALA A N 1
ATOM 1685 C CA . ALA A 1 224 ? 8.049 3.266 -19.723 1.00 94.00 224 ALA A CA 1
ATOM 1686 C C . ALA A 1 224 ? 9.228 3.047 -18.758 1.00 94.00 224 ALA A C 1
ATOM 1688 O O . ALA A 1 224 ? 10.321 3.564 -18.995 1.00 94.00 224 ALA A O 1
ATOM 1689 N N . THR A 1 225 ? 9.047 2.219 -17.723 1.00 93.88 225 THR A N 1
ATOM 1690 C CA . THR A 1 225 ? 10.112 1.894 -16.759 1.00 93.88 225 THR A CA 1
ATOM 1691 C C . THR A 1 225 ? 11.282 1.169 -17.418 1.00 93.88 225 THR A C 1
ATOM 1693 O O . THR A 1 225 ? 12.440 1.484 -17.147 1.00 93.88 225 THR A O 1
ATOM 1696 N N . VAL A 1 226 ? 11.004 0.217 -18.310 1.00 94.31 226 VAL A N 1
ATOM 1697 C CA . VAL A 1 226 ? 12.036 -0.526 -19.039 1.00 94.31 226 VAL A CA 1
ATOM 1698 C C . VAL A 1 226 ? 12.823 0.408 -19.957 1.00 94.31 226 VAL A C 1
ATOM 1700 O O . VAL A 1 226 ? 14.047 0.371 -19.937 1.00 94.31 226 VAL A O 1
ATOM 1703 N N . ILE A 1 227 ? 12.163 1.284 -20.717 1.00 92.50 227 ILE A N 1
ATOM 1704 C CA . ILE A 1 227 ? 12.842 2.259 -21.586 1.00 92.50 227 ILE A CA 1
ATOM 1705 C C . ILE A 1 227 ? 13.777 3.158 -20.771 1.00 92.50 227 ILE A C 1
ATOM 1707 O O . ILE A 1 227 ? 14.945 3.304 -21.133 1.00 92.50 227 ILE A O 1
ATOM 1711 N N . SER A 1 228 ? 13.302 3.691 -19.644 1.00 90.94 228 SER A N 1
ATOM 1712 C CA . SER A 1 228 ? 14.138 4.462 -18.718 1.00 90.94 228 SER A CA 1
ATOM 1713 C C . SER A 1 228 ? 15.330 3.636 -18.213 1.00 90.94 228 SER A C 1
ATOM 1715 O O . SER A 1 228 ? 16.470 4.079 -18.330 1.00 90.94 228 SER A O 1
ATOM 1717 N N . THR A 1 229 ? 15.104 2.395 -17.777 1.00 91.25 229 THR A N 1
ATOM 1718 C CA . THR A 1 229 ? 16.160 1.483 -17.298 1.00 91.25 229 THR A CA 1
ATOM 1719 C C . THR A 1 229 ? 17.243 1.247 -18.359 1.00 91.25 229 THR A C 1
ATOM 1721 O O . THR A 1 229 ? 18.435 1.334 -18.073 1.00 91.25 229 THR A O 1
ATOM 1724 N N . TYR A 1 230 ? 16.852 0.989 -19.610 1.00 90.44 230 TYR A N 1
ATOM 1725 C CA . TYR A 1 230 ? 17.802 0.794 -20.709 1.00 90.44 230 TYR A CA 1
ATOM 1726 C C . TYR A 1 230 ? 18.557 2.076 -21.082 1.00 90.44 230 TYR A C 1
ATOM 1728 O O . TYR A 1 230 ? 19.702 1.980 -21.521 1.00 90.44 230 TYR A O 1
ATOM 1736 N N . SER A 1 231 ? 17.966 3.260 -20.879 1.00 87.81 231 SER A N 1
ATOM 1737 C CA . SER A 1 231 ? 18.676 4.531 -21.081 1.00 87.81 231 SER A CA 1
ATOM 1738 C C . SER A 1 231 ? 19.881 4.679 -20.144 1.00 87.81 231 SER A C 1
ATOM 1740 O O . SER A 1 231 ? 20.901 5.224 -20.555 1.00 87.81 231 SER A O 1
ATOM 1742 N N . HIS A 1 232 ? 19.809 4.106 -18.936 1.00 87.31 232 HIS A N 1
ATOM 1743 C CA . HIS A 1 232 ? 20.912 4.097 -17.970 1.00 87.31 232 HIS A CA 1
ATOM 1744 C C . HIS A 1 232 ? 21.984 3.036 -18.265 1.00 87.31 232 HIS A C 1
ATOM 1746 O O . HIS A 1 232 ? 23.149 3.241 -17.937 1.00 87.31 232 HIS A O 1
ATOM 1752 N N . LEU A 1 233 ? 21.622 1.915 -18.901 1.00 84.69 233 LEU A N 1
ATOM 1753 C CA . LEU A 1 233 ? 22.576 0.866 -19.301 1.00 84.69 233 LEU A CA 1
ATOM 1754 C C . LEU A 1 233 ? 23.339 1.200 -20.595 1.00 84.69 233 LEU A C 1
ATOM 1756 O O . LEU A 1 233 ? 24.404 0.637 -20.847 1.00 84.69 233 LEU A O 1
ATOM 1760 N N . GLY A 1 234 ? 22.797 2.105 -21.414 1.00 72.25 234 GLY A N 1
ATOM 1761 C CA . GLY A 1 234 ? 23.364 2.502 -22.700 1.00 72.25 234 GLY A CA 1
ATOM 1762 C C . GLY A 1 234 ? 23.135 1.488 -23.835 1.00 72.25 234 GLY A C 1
ATOM 1763 O O . GLY A 1 234 ? 22.688 0.354 -23.642 1.00 72.25 234 GLY A O 1
ATOM 1764 N N . GLY A 1 235 ? 23.439 1.917 -25.066 1.00 67.06 235 GLY A N 1
ATOM 1765 C CA . GLY A 1 235 ? 23.446 1.072 -26.266 1.00 67.06 235 GLY A CA 1
ATOM 1766 C C . GLY A 1 235 ? 22.297 1.324 -27.253 1.00 67.06 235 GLY A C 1
ATOM 1767 O O . GLY A 1 235 ? 21.138 0.998 -27.002 1.00 67.06 235 GLY A O 1
ATOM 1768 N N . VAL A 1 236 ? 22.651 1.794 -28.454 1.00 62.38 236 VAL A N 1
ATOM 1769 C CA . VAL A 1 236 ? 21.728 2.168 -29.551 1.00 62.38 236 VAL A CA 1
ATOM 1770 C C . VAL A 1 236 ? 20.819 1.029 -30.021 1.00 62.38 236 VAL A C 1
ATOM 1772 O O . VAL A 1 236 ? 19.684 1.243 -30.453 1.00 62.38 236 VAL A O 1
ATOM 1775 N N . TRP A 1 237 ? 21.289 -0.213 -29.923 1.00 66.25 237 TRP A N 1
ATOM 1776 C CA . TRP A 1 237 ? 20.511 -1.389 -30.316 1.00 66.25 237 TRP A CA 1
ATOM 1777 C C . TRP A 1 237 ? 19.275 -1.591 -29.432 1.00 66.25 237 TRP A C 1
ATOM 1779 O O . TRP A 1 237 ? 18.222 -2.002 -29.927 1.00 66.25 237 TRP A O 1
ATOM 1789 N N . ASN A 1 238 ? 19.370 -1.217 -28.153 1.00 78.38 238 ASN A N 1
ATOM 1790 C CA . ASN A 1 238 ? 18.270 -1.320 -27.201 1.00 78.38 238 ASN A CA 1
ATOM 1791 C C . ASN A 1 238 ? 17.149 -0.325 -27.545 1.00 78.38 238 ASN A C 1
ATOM 1793 O O . ASN A 1 238 ? 15.982 -0.715 -27.544 1.00 78.38 238 ASN A O 1
ATOM 1797 N N . CYS A 1 239 ? 17.498 0.905 -27.958 1.00 82.00 239 CYS A N 1
ATOM 1798 C CA . CYS A 1 239 ? 16.559 1.941 -28.419 1.00 82.00 239 CYS A CA 1
ATOM 1799 C C . CYS A 1 239 ? 15.580 1.400 -29.484 1.00 82.00 239 CYS A C 1
ATOM 1801 O O . CYS A 1 239 ? 14.360 1.421 -29.306 1.00 82.00 239 CYS A O 1
ATOM 1803 N N . ARG A 1 240 ? 16.107 0.861 -30.595 1.00 86.75 240 ARG A N 1
ATOM 1804 C CA . ARG A 1 240 ? 15.278 0.392 -31.725 1.00 86.75 240 ARG A CA 1
ATOM 1805 C C . ARG A 1 240 ? 14.457 -0.848 -31.382 1.00 86.75 240 ARG A C 1
ATOM 1807 O O . ARG A 1 240 ? 13.306 -0.953 -31.810 1.00 86.75 240 ARG A O 1
ATOM 1814 N N . MET A 1 241 ? 15.033 -1.777 -30.617 1.00 89.19 241 MET A N 1
ATOM 1815 C CA . MET A 1 241 ? 14.325 -2.974 -30.164 1.00 89.19 241 MET A CA 1
ATOM 1816 C C . MET A 1 241 ? 13.114 -2.600 -29.302 1.00 89.19 241 MET A C 1
ATOM 1818 O O . MET A 1 241 ? 12.015 -3.102 -29.544 1.00 89.19 241 MET A O 1
ATOM 1822 N N . LEU A 1 242 ? 13.300 -1.712 -28.322 1.00 90.62 242 LEU A N 1
ATOM 1823 C CA . LEU A 1 242 ? 12.232 -1.291 -27.416 1.00 90.62 242 LEU A CA 1
ATOM 1824 C C . LEU A 1 242 ? 11.154 -0.494 -28.143 1.00 90.62 242 LEU A C 1
ATOM 1826 O O . LEU A 1 242 ? 9.977 -0.774 -27.944 1.00 90.62 242 LEU A O 1
ATOM 1830 N N . HIS A 1 243 ? 11.531 0.420 -29.039 1.00 91.62 243 HIS A N 1
ATOM 1831 C CA . HIS A 1 243 ? 10.558 1.146 -29.855 1.00 91.62 243 HIS A CA 1
ATOM 1832 C C . HIS A 1 243 ? 9.738 0.193 -30.741 1.00 91.62 243 HIS A C 1
ATOM 1834 O O . HIS A 1 243 ? 8.513 0.274 -30.773 1.00 91.62 243 HIS A O 1
ATOM 1840 N N . THR A 1 244 ? 10.384 -0.784 -31.386 1.00 92.75 244 THR A N 1
ATOM 1841 C CA . THR A 1 244 ? 9.669 -1.811 -32.164 1.00 92.75 244 THR A CA 1
ATOM 1842 C C . THR A 1 244 ? 8.689 -2.586 -31.284 1.00 92.75 244 THR A C 1
ATOM 1844 O O . THR A 1 244 ? 7.569 -2.873 -31.702 1.00 92.75 244 THR A O 1
ATOM 1847 N N . LEU A 1 245 ? 9.089 -2.923 -30.055 1.00 92.75 245 LEU A N 1
ATOM 1848 C CA . LEU A 1 245 ? 8.217 -3.614 -29.113 1.00 92.75 245 LEU A CA 1
ATOM 1849 C C . LEU A 1 245 ? 7.024 -2.746 -28.685 1.00 92.75 245 LEU A C 1
ATOM 1851 O O . LEU A 1 245 ? 5.916 -3.265 -28.656 1.00 92.75 245 LEU A O 1
ATOM 1855 N N . VAL A 1 246 ? 7.219 -1.447 -28.430 1.00 94.75 246 VAL A N 1
ATOM 1856 C CA . VAL A 1 246 ? 6.131 -0.493 -28.136 1.00 94.75 246 VAL A CA 1
ATOM 1857 C C . VAL A 1 246 ? 5.082 -0.495 -29.247 1.00 94.75 246 VAL A C 1
ATOM 1859 O O . VAL A 1 246 ? 3.905 -0.674 -28.948 1.00 94.75 246 VAL A O 1
ATOM 1862 N N . ILE A 1 247 ? 5.509 -0.398 -30.512 1.00 94.31 247 ILE A N 1
ATOM 1863 C CA . ILE A 1 247 ? 4.605 -0.415 -31.676 1.00 94.31 247 ILE A CA 1
ATOM 1864 C C . ILE A 1 247 ? 3.847 -1.744 -31.759 1.00 94.31 247 ILE A C 1
ATOM 1866 O O . ILE A 1 247 ? 2.639 -1.783 -31.973 1.00 94.31 247 ILE A O 1
ATOM 1870 N N . ARG A 1 248 ? 4.544 -2.872 -31.566 1.00 94.12 248 ARG A N 1
ATOM 1871 C CA . ARG A 1 248 ? 3.905 -4.200 -31.606 1.00 94.12 248 ARG A CA 1
ATOM 1872 C C . ARG A 1 248 ? 2.884 -4.407 -30.491 1.00 94.12 248 ARG A C 1
ATOM 1874 O O . ARG A 1 248 ? 1.975 -5.213 -30.669 1.00 94.12 248 ARG A O 1
ATOM 1881 N N . LEU A 1 249 ? 3.058 -3.724 -29.364 1.00 93.75 249 LEU A N 1
ATOM 1882 C CA . LEU A 1 249 ? 2.131 -3.737 -28.237 1.00 93.75 249 LEU A CA 1
ATOM 1883 C C . LEU A 1 249 ? 1.052 -2.645 -28.339 1.00 93.75 249 LEU A C 1
ATOM 1885 O O . LEU A 1 249 ? 0.177 -2.613 -27.481 1.00 93.75 249 LEU A O 1
ATOM 1889 N N . GLN A 1 250 ? 1.092 -1.790 -29.371 1.00 94.62 250 GLN A N 1
ATOM 1890 C CA . GLN A 1 250 ? 0.179 -0.655 -29.573 1.00 94.62 250 GLN A CA 1
ATOM 1891 C C . GLN A 1 250 ? 0.213 0.354 -28.414 1.00 94.62 250 GLN A C 1
ATOM 1893 O O . GLN A 1 250 ? -0.815 0.876 -27.978 1.00 94.62 250 GLN A O 1
ATOM 1898 N N . LEU A 1 251 ? 1.408 0.600 -27.869 1.00 93.31 251 LEU A N 1
ATOM 1899 C CA . LEU A 1 251 ? 1.613 1.462 -26.702 1.00 93.31 251 LEU A CA 1
ATOM 1900 C C . LEU A 1 251 ? 2.121 2.874 -27.059 1.00 93.31 251 LEU A C 1
ATOM 1902 O O . LEU A 1 251 ? 2.328 3.697 -26.171 1.00 93.31 251 LEU A O 1
ATOM 1906 N N . GLU A 1 252 ? 2.298 3.188 -28.341 1.00 88.44 252 GLU A N 1
ATOM 1907 C CA . GLU A 1 252 ? 2.809 4.472 -28.845 1.00 88.44 252 GLU A CA 1
ATOM 1908 C C . GLU A 1 252 ? 1.872 5.668 -28.607 1.00 88.44 252 GLU A C 1
ATOM 1910 O O . GLU A 1 252 ? 2.306 6.819 -28.642 1.00 88.44 252 GLU A O 1
ATOM 1915 N N . GLY A 1 253 ? 0.585 5.414 -28.356 1.00 88.75 253 GLY A N 1
ATOM 1916 C CA . GLY A 1 253 ? -0.390 6.459 -28.034 1.00 88.75 253 GLY A CA 1
ATOM 1917 C C . GLY A 1 253 ? -0.307 6.953 -26.587 1.00 88.75 253 GLY A C 1
ATOM 1918 O O . GLY A 1 253 ? -0.840 8.015 -26.263 1.00 88.75 253 GLY A O 1
ATOM 1919 N N . PHE A 1 254 ? 0.361 6.211 -25.699 1.00 91.44 254 PHE A N 1
ATOM 1920 C CA . PHE A 1 254 ? 0.478 6.592 -24.298 1.00 91.44 254 PHE A CA 1
ATOM 1921 C C . PHE A 1 254 ? 1.587 7.624 -24.128 1.00 91.44 254 PHE A C 1
ATOM 1923 O O . PHE A 1 254 ? 2.765 7.318 -24.306 1.00 91.44 254 PHE A O 1
ATOM 1930 N N . VAL A 1 255 ? 1.215 8.832 -23.694 1.00 92.00 255 VAL A N 1
ATOM 1931 C CA . VAL A 1 255 ? 2.152 9.946 -23.458 1.00 92.00 255 VAL A CA 1
ATOM 1932 C C . VAL A 1 255 ? 3.345 9.511 -22.606 1.00 92.00 255 VAL A C 1
ATOM 1934 O O . VAL A 1 255 ? 4.476 9.847 -22.936 1.00 92.00 255 VAL A O 1
ATOM 1937 N N . LEU A 1 256 ? 3.104 8.711 -21.560 1.00 90.62 256 LEU A N 1
ATOM 1938 C CA . LEU A 1 256 ? 4.148 8.175 -20.683 1.00 90.62 256 LEU A CA 1
ATOM 1939 C C . LEU A 1 256 ? 5.209 7.358 -21.443 1.00 90.62 256 LEU A C 1
ATOM 1941 O O . LEU A 1 256 ? 6.393 7.443 -21.131 1.00 90.62 256 LEU A O 1
ATOM 1945 N N . VAL A 1 257 ? 4.803 6.562 -22.431 1.00 92.00 257 VAL A N 1
ATOM 1946 C CA . VAL A 1 257 ? 5.721 5.735 -23.226 1.00 92.00 257 VAL A CA 1
ATOM 1947 C C . VAL A 1 257 ? 6.458 6.606 -24.239 1.00 92.00 257 VAL A C 1
ATOM 1949 O O . VAL A 1 257 ? 7.679 6.511 -24.360 1.00 92.00 257 VAL A O 1
ATOM 1952 N N . SER A 1 258 ? 5.746 7.504 -24.916 1.00 89.31 258 SER A N 1
ATOM 1953 C CA . SER A 1 258 ? 6.314 8.369 -25.955 1.00 89.31 258 SER A CA 1
ATOM 1954 C C . SER A 1 258 ? 7.341 9.358 -25.402 1.00 89.31 258 SER A C 1
ATOM 1956 O O . SER A 1 258 ? 8.374 9.574 -26.033 1.00 89.31 258 SER A O 1
ATOM 1958 N N . THR A 1 259 ? 7.135 9.904 -24.198 1.00 90.38 259 THR A N 1
ATOM 1959 C CA . THR A 1 259 ? 8.130 10.766 -23.533 1.00 90.38 259 THR A CA 1
ATOM 1960 C C . THR A 1 259 ? 9.402 10.001 -23.169 1.00 90.38 259 THR A C 1
ATOM 1962 O O . THR A 1 259 ? 10.502 10.511 -23.374 1.00 90.38 259 THR A O 1
ATOM 1965 N N . ASN A 1 260 ? 9.275 8.757 -22.701 1.00 89.06 260 ASN A N 1
ATOM 1966 C CA . ASN A 1 260 ? 10.424 7.898 -22.413 1.00 89.06 260 ASN A CA 1
ATOM 1967 C C . ASN A 1 260 ? 11.171 7.484 -23.692 1.00 89.06 260 ASN A C 1
ATOM 1969 O O . ASN A 1 260 ? 12.401 7.442 -23.693 1.00 89.06 260 ASN A O 1
ATOM 1973 N N . LEU A 1 261 ? 10.460 7.236 -24.799 1.00 88.88 261 LEU A N 1
ATOM 1974 C CA . LEU A 1 261 ? 11.091 6.996 -26.100 1.00 88.88 261 LEU A CA 1
ATOM 1975 C C . LEU A 1 261 ? 11.891 8.216 -26.571 1.00 88.88 261 LEU A C 1
ATOM 1977 O O . LEU A 1 261 ? 13.030 8.065 -26.999 1.00 88.88 261 LEU A O 1
ATOM 1981 N N . LEU A 1 262 ? 11.344 9.428 -26.458 1.00 87.44 262 LEU A N 1
ATOM 1982 C CA . LEU A 1 262 ? 12.093 10.644 -26.794 1.00 87.44 262 LEU A CA 1
ATOM 1983 C C . LEU A 1 262 ? 13.379 10.761 -25.964 1.00 87.44 262 LEU A C 1
ATOM 1985 O O . LEU A 1 262 ? 14.435 11.054 -26.519 1.00 87.44 262 LEU A O 1
ATOM 1989 N N . HIS A 1 263 ? 13.302 10.472 -24.661 1.00 83.38 263 HIS A N 1
ATOM 1990 C CA . HIS A 1 263 ? 14.460 10.508 -23.769 1.00 83.38 263 HIS A CA 1
ATOM 1991 C C . HIS A 1 263 ? 15.544 9.497 -24.170 1.00 83.38 263 HIS A C 1
ATOM 1993 O O . HIS A 1 263 ? 16.716 9.858 -24.246 1.00 83.38 263 HIS A O 1
ATOM 1999 N N . ILE A 1 264 ? 15.176 8.248 -24.481 1.00 84.88 264 ILE A N 1
ATOM 2000 C CA . ILE A 1 264 ? 16.171 7.242 -24.880 1.00 84.88 264 ILE A CA 1
ATOM 2001 C C . ILE A 1 264 ? 16.785 7.565 -26.253 1.00 84.88 264 ILE A C 1
ATOM 2003 O O . ILE A 1 264 ? 17.984 7.388 -26.434 1.00 84.88 264 ILE A O 1
ATOM 2007 N N . TYR A 1 265 ? 16.004 8.105 -27.199 1.00 84.81 265 TYR A N 1
ATOM 2008 C CA . TYR A 1 265 ? 16.516 8.528 -28.509 1.00 84.81 265 TYR A CA 1
ATOM 2009 C C . TYR A 1 265 ? 17.454 9.732 -28.430 1.00 84.81 265 TYR A C 1
ATOM 2011 O O . TYR A 1 265 ? 18.373 9.826 -29.237 1.00 84.81 265 TYR A O 1
ATOM 2019 N N . TRP A 1 266 ? 17.244 10.632 -27.468 1.00 80.31 266 TRP A N 1
ATOM 2020 C CA . TRP A 1 266 ? 18.146 11.757 -27.228 1.00 80.31 266 TRP A CA 1
ATOM 2021 C C . TRP A 1 266 ? 19.550 11.301 -26.801 1.00 80.31 266 TRP A C 1
ATOM 2023 O O . TRP A 1 266 ? 20.534 11.951 -27.140 1.00 80.31 266 TRP A O 1
ATOM 2033 N N . GLY A 1 267 ? 19.652 10.188 -26.070 1.00 70.00 267 GLY A N 1
ATOM 2034 C CA . GLY A 1 267 ? 20.918 9.671 -25.542 1.00 70.00 267 GLY A CA 1
ATOM 2035 C C . GLY A 1 267 ? 21.649 8.626 -26.400 1.00 70.00 267 GLY A C 1
ATOM 2036 O O . GLY A 1 267 ? 22.665 8.120 -25.932 1.00 70.00 267 GLY A O 1
ATOM 2037 N N . CYS A 1 268 ? 21.140 8.257 -27.586 1.00 66.50 268 CYS A N 1
ATOM 2038 C CA . CYS A 1 268 ? 21.583 7.081 -28.369 1.00 66.50 268 CYS A CA 1
ATOM 2039 C C . CYS A 1 268 ? 22.663 7.372 -29.459 1.00 66.50 268 CYS A C 1
ATOM 2041 O O . CYS A 1 268 ? 22.346 8.082 -30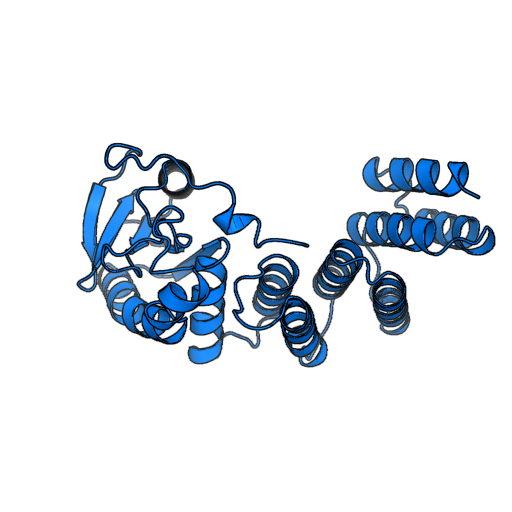.431 1.00 66.50 268 CYS A O 1
#